Protein AF-A0A1L5KYV9-F1 (afdb_monomer)

Secondary structure (DSSP, 8-state):
---------------SHHHHHHHHHHHHHHHHHHHHHHHHHH-HHHHHHTT-----SHHHHHHHHS---TT---TT--SGGG-TTT--SSSSSS-HHHHHHHHH-EEEEESSTT---EEEEEEEETTTTEEEEEETTPPPPSSS--SSS---S---S---TT----PPPP---S----

Nearest PDB structures (foldseek):
  6rfq-assembly1_G  TM=1.432E-01  e=7.032E+00  Yarrowia lipolytica

Sequence (178 aa):
MARRNAHFRRRFNASGPLERVLILIVLAVAIGVTIGLLLPQVSSDAAKITGGYTATGSAADTLNALAVDDNQSSSGYDRDSFGFRTTDVDGNGCDVRDDVLARDLTDITYKYAGSCVVESGTLADPYTAQTIHFVRGGPRSRNGSRRWWVASRRRKPNPSPDWPGRRRPAGCRGHCRI

Radius of gyration: 28.23 Å; Cα contacts (8 Å, |Δi|>4): 112; chains: 1; bounding box: 74×63×76 Å

Mean predicted aligned error: 17.53 Å

Structure (mmCIF, N/CA/C/O backbone):
data_AF-A0A1L5KYV9-F1
#
_entry.id   AF-A0A1L5KYV9-F1
#
loop_
_atom_site.group_PDB
_atom_site.id
_atom_site.type_symbol
_atom_site.label_atom_id
_atom_site.label_alt_id
_atom_site.label_comp_id
_atom_site.label_asym_id
_atom_site.label_entity_id
_atom_site.label_seq_id
_atom_site.pdbx_PDB_ins_code
_atom_site.Cartn_x
_atom_site.Cartn_y
_atom_site.Cartn_z
_atom_site.occupancy
_atom_site.B_iso_or_equiv
_atom_site.auth_seq_id
_atom_site.auth_comp_id
_atom_site.auth_asym_id
_atom_site.auth_atom_id
_atom_site.pdbx_PDB_model_num
ATOM 1 N N . MET A 1 1 ? -55.029 -14.367 55.499 1.00 43.72 1 MET A N 1
ATOM 2 C CA . MET A 1 1 ? -54.526 -14.479 54.108 1.00 43.72 1 MET A CA 1
ATOM 3 C C . MET A 1 1 ? -53.024 -14.206 54.097 1.00 43.72 1 MET A C 1
ATOM 5 O O . MET A 1 1 ? -52.630 -13.051 54.098 1.00 43.72 1 MET A O 1
ATOM 9 N N . ALA A 1 2 ? -52.181 -15.242 54.167 1.00 44.81 2 ALA A N 1
ATOM 10 C CA . ALA A 1 2 ? -50.722 -15.088 54.181 1.00 44.81 2 ALA A CA 1
ATOM 11 C C . ALA A 1 2 ? -50.133 -15.529 52.830 1.00 44.81 2 ALA A C 1
ATOM 13 O O . ALA A 1 2 ? -50.281 -16.685 52.429 1.00 44.81 2 ALA A O 1
ATOM 14 N N . ARG A 1 3 ? -49.505 -14.584 52.118 1.00 52.66 3 ARG A N 1
ATOM 15 C CA . ARG A 1 3 ? -48.813 -14.793 50.837 1.00 52.66 3 ARG A CA 1
ATOM 16 C C . ARG A 1 3 ? -47.642 -15.761 51.031 1.00 52.66 3 ARG A C 1
ATOM 18 O O . ARG A 1 3 ? -46.703 -15.457 51.761 1.00 52.66 3 ARG A O 1
ATOM 25 N N . ARG A 1 4 ? -47.678 -16.916 50.360 1.00 50.62 4 ARG A N 1
ATOM 26 C CA . ARG A 1 4 ? -46.527 -17.824 50.264 1.00 50.62 4 ARG A CA 1
ATOM 27 C C . ARG A 1 4 ? -45.585 -17.305 49.178 1.00 50.62 4 ARG A C 1
ATOM 29 O O . ARG A 1 4 ? -45.830 -17.514 47.996 1.00 50.62 4 ARG A O 1
ATOM 36 N N . ASN A 1 5 ? -44.510 -16.633 49.585 1.00 56.81 5 ASN A N 1
ATOM 37 C CA . ASN A 1 5 ? -43.381 -16.344 48.705 1.00 56.81 5 ASN A CA 1
ATOM 38 C C . ASN A 1 5 ? -42.619 -17.650 48.449 1.00 56.81 5 ASN A C 1
ATOM 40 O O . ASN A 1 5 ? -41.863 -18.124 49.298 1.00 56.81 5 ASN A O 1
ATOM 44 N N . ALA A 1 6 ? -42.840 -18.253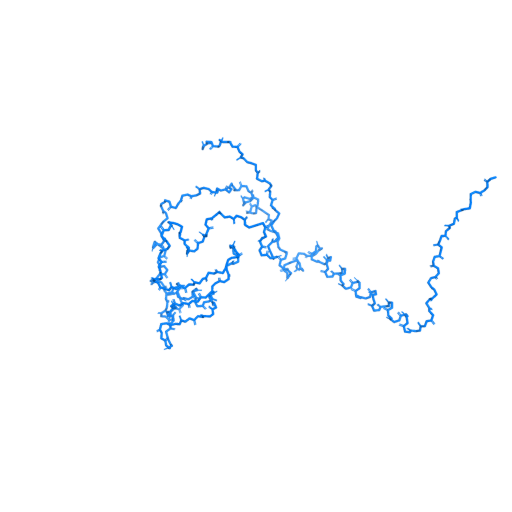 47.282 1.00 54.41 6 ALA A N 1
ATOM 45 C CA . ALA A 1 6 ? -42.057 -19.384 46.811 1.00 54.41 6 ALA A CA 1
ATOM 46 C C . ALA A 1 6 ? -40.679 -18.883 46.355 1.00 54.41 6 ALA A C 1
ATOM 48 O O . ALA A 1 6 ? -40.457 -18.576 45.186 1.00 54.41 6 ALA A O 1
ATOM 49 N N . HIS A 1 7 ? -39.738 -18.781 47.294 1.00 50.47 7 HIS A N 1
ATOM 50 C CA . HIS A 1 7 ? -38.326 -18.667 46.950 1.00 50.47 7 HIS A CA 1
ATOM 51 C C . HIS A 1 7 ? -37.891 -19.986 46.312 1.00 50.47 7 HIS A C 1
ATOM 53 O O . HIS A 1 7 ? -37.646 -20.978 46.999 1.00 50.47 7 HIS A O 1
ATOM 59 N N . PHE A 1 8 ? -37.818 -19.993 44.984 1.00 50.31 8 PHE A N 1
ATOM 60 C CA . PHE A 1 8 ? -37.290 -21.087 44.183 1.00 50.31 8 PHE A CA 1
ATOM 61 C C . PHE A 1 8 ? -35.781 -21.226 44.445 1.00 50.31 8 PHE A C 1
ATOM 63 O O . PHE A 1 8 ? -34.937 -20.735 43.700 1.00 50.31 8 PHE A O 1
ATOM 70 N N . ARG A 1 9 ? -35.424 -21.858 45.567 1.00 55.16 9 ARG A N 1
ATOM 71 C CA . ARG A 1 9 ? -34.050 -22.256 45.875 1.00 55.16 9 ARG A CA 1
ATOM 72 C C . ARG A 1 9 ? -33.718 -23.479 45.023 1.00 55.16 9 ARG A C 1
ATOM 74 O O . ARG A 1 9 ? -33.947 -24.608 45.451 1.00 55.16 9 ARG A O 1
ATOM 81 N N . ARG A 1 10 ? -33.164 -23.269 43.823 1.00 55.16 10 ARG A N 1
ATOM 82 C CA . ARG A 1 10 ? -32.447 -24.335 43.105 1.00 55.16 10 ARG A CA 1
ATOM 83 C C . ARG A 1 10 ? -31.220 -24.717 43.933 1.00 55.16 10 ARG A C 1
ATOM 85 O O . ARG A 1 10 ? -30.180 -24.072 43.861 1.00 55.16 10 ARG A O 1
ATOM 92 N N . ARG A 1 11 ? -31.370 -25.748 44.767 1.00 52.66 11 ARG A N 1
ATOM 93 C CA . ARG A 1 11 ? -30.252 -26.482 45.362 1.00 52.66 11 ARG A CA 1
ATOM 94 C C . ARG A 1 11 ? -29.566 -27.241 44.228 1.00 52.66 11 ARG A C 1
ATOM 96 O O . ARG A 1 11 ? -30.057 -28.279 43.801 1.00 52.66 11 ARG A O 1
ATOM 103 N N . PHE A 1 12 ? -28.467 -26.700 43.718 1.00 52.69 12 PHE A N 1
ATOM 104 C CA . PHE A 1 12 ? -27.534 -27.475 42.909 1.00 52.69 12 PHE A CA 1
ATOM 105 C C . PHE A 1 12 ? -26.845 -28.473 43.849 1.00 52.69 12 PHE A C 1
ATOM 107 O O . PHE A 1 12 ? -25.954 -28.104 44.612 1.00 52.69 12 PHE A O 1
ATOM 114 N N . ASN A 1 13 ? -27.318 -29.721 43.866 1.00 61.50 13 ASN A N 1
ATOM 115 C CA . ASN A 1 13 ? -26.620 -30.826 44.520 1.00 61.50 13 ASN A CA 1
ATOM 116 C C . ASN A 1 13 ? -25.379 -31.164 43.679 1.00 61.50 13 ASN A C 1
ATOM 118 O O . ASN A 1 13 ? -25.449 -32.014 42.798 1.00 61.50 13 ASN A O 1
ATOM 122 N N . ALA A 1 14 ? -24.258 -30.482 43.928 1.00 57.19 14 ALA A N 1
ATOM 123 C CA . ALA A 1 14 ? -22.967 -30.840 43.341 1.00 57.19 14 ALA A CA 1
ATOM 124 C C . ALA A 1 14 ? -22.470 -32.138 43.998 1.00 57.19 14 ALA A C 1
ATOM 126 O O . ALA A 1 14 ? -22.045 -32.131 45.159 1.00 57.19 14 ALA A O 1
ATOM 127 N N . SER A 1 15 ? -22.576 -33.254 43.279 1.00 68.56 15 SER A N 1
ATOM 128 C CA . SER A 1 15 ? -22.563 -34.607 43.854 1.00 68.56 15 SER A CA 1
ATOM 129 C C . SER A 1 15 ? -21.224 -35.343 43.699 1.00 68.56 15 SER A C 1
ATOM 131 O O . SER A 1 15 ? -21.093 -36.458 44.194 1.00 68.56 15 SER A O 1
ATOM 133 N N . GLY A 1 16 ? -20.197 -34.747 43.075 1.00 78.31 16 GLY A N 1
ATOM 134 C CA . GLY A 1 16 ? -18.891 -35.405 42.924 1.00 78.31 16 GLY A CA 1
ATOM 135 C C . GLY A 1 16 ? -17.682 -34.467 42.782 1.00 78.31 16 GLY A C 1
ATOM 136 O O . GLY A 1 16 ? -17.836 -33.302 42.409 1.00 78.31 16 GLY A O 1
ATOM 137 N N . PRO A 1 17 ? -16.455 -34.960 43.055 1.00 78.81 17 PRO A N 1
ATOM 138 C CA . PRO A 1 17 ? -15.220 -34.181 42.915 1.00 78.81 17 PRO A CA 1
ATOM 139 C C . PRO A 1 17 ? -14.966 -33.739 41.464 1.00 78.81 17 PRO A C 1
ATOM 141 O O . PRO A 1 17 ? -14.522 -32.618 41.243 1.00 78.81 17 PRO A O 1
ATOM 144 N N . LEU A 1 18 ? -15.333 -34.565 40.477 1.00 77.81 18 LEU A N 1
ATOM 145 C CA . LEU A 1 18 ? -15.224 -34.235 39.049 1.00 77.81 18 LEU A CA 1
ATOM 146 C C . LEU A 1 18 ? -16.159 -33.092 38.628 1.00 77.81 18 LEU A C 1
ATOM 148 O O . LEU A 1 18 ? -15.765 -32.228 37.853 1.00 77.81 18 LEU A O 1
ATOM 152 N N . GLU A 1 19 ? -17.373 -33.039 39.178 1.00 80.19 19 GLU A N 1
ATOM 153 C CA . GLU A 1 19 ? -18.336 -31.970 38.890 1.00 80.19 19 GLU A CA 1
ATOM 154 C C . GLU A 1 19 ? -17.841 -30.620 39.430 1.00 80.19 19 GLU A C 1
ATOM 156 O O . GLU A 1 19 ? -17.930 -29.602 38.749 1.00 80.19 19 GLU A O 1
ATOM 161 N N . ARG A 1 20 ? -17.220 -30.616 40.617 1.00 84.50 20 ARG A N 1
ATOM 162 C CA . ARG A 1 20 ? -16.579 -29.416 41.179 1.00 84.50 20 ARG A CA 1
ATOM 163 C C . ARG A 1 20 ? -15.407 -28.941 40.324 1.00 84.50 20 ARG A C 1
ATOM 165 O O . ARG A 1 20 ? -15.286 -27.743 40.093 1.00 84.50 20 ARG A O 1
ATOM 172 N N . VAL A 1 21 ? -14.578 -29.860 39.826 1.00 88.75 21 VAL A N 1
ATOM 173 C CA . VAL A 1 21 ? -13.467 -29.528 38.919 1.00 88.75 21 VAL A CA 1
ATOM 174 C C . VAL A 1 21 ? -13.989 -28.940 37.606 1.00 88.75 21 VAL A C 1
ATOM 176 O O . VAL A 1 21 ? -13.486 -27.911 37.166 1.00 88.75 21 VAL A O 1
ATOM 179 N N . LEU A 1 22 ? -15.044 -29.515 37.021 1.00 89.00 22 LEU A N 1
ATOM 180 C CA . LEU A 1 22 ? -15.671 -28.977 35.809 1.00 89.00 22 LEU A CA 1
ATOM 181 C C . LEU A 1 22 ? -16.263 -27.581 36.033 1.00 89.00 22 LEU A C 1
ATOM 183 O O . LEU A 1 22 ? -16.063 -26.697 35.203 1.00 89.00 22 LEU A O 1
ATOM 187 N N . ILE A 1 23 ? -16.928 -27.347 37.167 1.00 89.81 23 ILE A N 1
ATOM 188 C CA . ILE A 1 23 ? -17.450 -26.020 37.526 1.00 89.81 23 ILE A CA 1
ATOM 189 C C . ILE A 1 23 ? -16.310 -25.001 37.655 1.00 89.81 23 ILE A C 1
ATOM 191 O O . ILE A 1 23 ? -16.428 -23.891 37.139 1.00 89.81 23 ILE A O 1
ATOM 195 N N . LEU A 1 24 ? -15.194 -25.366 38.294 1.00 91.88 24 LEU A N 1
ATOM 196 C CA . LEU A 1 24 ? -14.031 -24.482 38.423 1.00 91.88 24 LEU A CA 1
ATOM 197 C C . LEU A 1 24 ? -13.389 -24.165 37.068 1.00 91.88 24 LEU A C 1
ATOM 199 O O . LEU A 1 24 ? -13.041 -23.011 36.826 1.00 91.88 24 LEU A O 1
ATOM 203 N N . ILE A 1 25 ? -13.283 -25.147 36.169 1.00 93.62 25 ILE A N 1
ATOM 204 C CA . ILE A 1 25 ? -12.774 -24.932 34.806 1.00 93.62 25 ILE A CA 1
ATOM 205 C C . ILE A 1 25 ? -13.693 -23.977 34.039 1.00 93.62 25 ILE A C 1
ATOM 207 O O . ILE A 1 25 ? -13.213 -23.013 33.447 1.00 93.62 25 ILE A O 1
ATOM 211 N N . VAL A 1 26 ? -15.010 -24.192 34.084 1.00 94.50 26 VAL A N 1
ATOM 212 C CA . VAL A 1 26 ? -15.982 -23.316 33.410 1.00 94.50 26 VAL A CA 1
ATOM 213 C C . VAL A 1 26 ? -15.919 -21.893 33.967 1.00 94.50 26 VAL A C 1
ATOM 215 O O . VAL A 1 26 ? -15.928 -20.941 33.190 1.00 94.50 26 VAL A O 1
ATOM 218 N N . LEU A 1 27 ? -15.799 -21.729 35.288 1.00 95.19 27 LEU A N 1
ATOM 219 C CA . LEU A 1 27 ? -15.624 -20.414 35.907 1.00 95.19 27 LEU A CA 1
ATOM 220 C C . LEU A 1 27 ? -14.312 -19.752 35.479 1.00 95.19 27 LEU A C 1
ATOM 222 O O . LEU A 1 27 ? -14.330 -18.580 35.120 1.00 95.19 27 LEU A O 1
ATOM 226 N N . ALA A 1 28 ? -13.195 -20.479 35.462 1.00 94.75 28 ALA A N 1
ATOM 227 C CA . ALA A 1 28 ? -11.905 -19.941 35.033 1.00 94.75 28 ALA A CA 1
ATOM 228 C C . ALA A 1 28 ? -11.926 -19.496 33.561 1.00 94.75 28 ALA A C 1
ATOM 230 O O . ALA A 1 28 ? -11.437 -18.413 33.243 1.00 94.75 28 ALA A O 1
ATOM 231 N N . VAL A 1 29 ? -12.547 -20.282 32.675 1.00 95.00 29 VAL A N 1
ATOM 232 C CA . VAL A 1 29 ? -12.734 -19.919 31.260 1.00 95.00 29 VAL A CA 1
ATOM 233 C C . VAL A 1 29 ? -13.643 -18.699 31.129 1.00 95.00 29 VAL A C 1
ATOM 235 O O . VAL A 1 29 ? -13.297 -17.764 30.412 1.00 95.00 29 VAL A O 1
ATOM 238 N N . ALA A 1 30 ? -14.770 -18.661 31.844 1.00 94.69 30 ALA A N 1
ATOM 239 C CA . ALA A 1 30 ? -15.674 -17.513 31.825 1.00 94.69 30 ALA A CA 1
ATOM 240 C C . ALA A 1 30 ? -14.966 -16.238 32.305 1.00 94.69 30 ALA A C 1
ATOM 242 O O . ALA A 1 30 ? -15.052 -15.202 31.649 1.00 94.69 30 ALA A O 1
ATOM 243 N N . ILE A 1 31 ? -14.199 -16.327 33.393 1.00 94.94 31 ILE A N 1
ATOM 244 C CA . ILE A 1 31 ? -13.387 -15.222 33.907 1.00 94.94 31 ILE A CA 1
ATOM 245 C C . ILE A 1 31 ? -12.354 -14.796 32.855 1.00 94.94 31 ILE A C 1
ATOM 247 O O . ILE A 1 31 ? -12.306 -13.619 32.514 1.00 94.94 31 ILE A O 1
ATOM 251 N N . GLY A 1 32 ? -11.603 -15.724 32.258 1.00 91.44 32 GLY A N 1
ATOM 252 C CA . GLY A 1 32 ? -10.625 -15.419 31.207 1.00 91.44 32 GLY A CA 1
ATOM 253 C C . GLY A 1 32 ? -11.233 -14.721 29.984 1.00 91.44 32 GLY A C 1
ATOM 254 O O . GLY A 1 32 ? -10.689 -13.725 29.514 1.00 91.44 32 GLY A O 1
ATOM 255 N N . VAL A 1 33 ? -12.397 -15.178 29.511 1.00 92.25 33 VAL A N 1
ATOM 256 C CA . VAL A 1 33 ? -13.127 -14.552 28.395 1.00 92.25 33 VAL A CA 1
ATOM 257 C C . VAL A 1 33 ? -13.628 -13.158 28.778 1.00 92.25 33 VAL A C 1
ATOM 259 O O . VAL A 1 33 ? -13.451 -12.215 28.010 1.00 92.25 33 VAL A O 1
ATOM 262 N N . THR A 1 34 ? -14.212 -12.993 29.971 1.00 89.44 34 THR A N 1
ATOM 263 C CA . THR A 1 34 ? -14.665 -11.669 30.438 1.00 89.44 34 THR A CA 1
ATOM 264 C C . THR A 1 34 ? -13.505 -10.689 30.578 1.00 89.44 34 THR A C 1
ATOM 266 O O . THR A 1 34 ? -13.620 -9.549 30.142 1.00 89.44 34 THR A O 1
ATOM 269 N N . ILE A 1 35 ? -12.367 -11.140 31.107 1.00 87.19 35 ILE A N 1
ATOM 270 C CA . ILE A 1 35 ? -11.141 -10.353 31.236 1.00 87.19 35 ILE A CA 1
ATOM 271 C C . ILE A 1 35 ? -10.599 -9.979 29.851 1.00 87.19 35 ILE A C 1
ATOM 273 O O . ILE A 1 35 ? -10.328 -8.807 29.616 1.00 87.19 35 ILE A O 1
ATOM 277 N N . GLY A 1 36 ? -10.514 -10.918 28.904 1.00 81.88 36 GLY A N 1
ATOM 278 C CA . GLY A 1 36 ? -10.055 -10.641 27.537 1.00 81.88 36 GLY A CA 1
ATOM 279 C C . GLY A 1 36 ? -10.933 -9.638 26.778 1.00 81.88 36 GLY A C 1
ATOM 280 O O . GLY A 1 36 ? -10.421 -8.856 25.982 1.00 81.88 36 GLY A O 1
ATOM 281 N N . LEU A 1 37 ? -12.238 -9.611 27.061 1.00 83.31 37 LEU A N 1
ATOM 282 C CA . LEU A 1 37 ? -13.176 -8.647 26.475 1.00 83.31 37 LEU A CA 1
ATOM 283 C C . LEU A 1 37 ? -13.176 -7.286 27.193 1.00 83.31 37 LEU A C 1
ATOM 285 O O . LEU A 1 37 ? -13.406 -6.262 26.551 1.00 83.31 37 LEU A O 1
ATOM 289 N N . LEU A 1 38 ? -12.939 -7.257 28.510 1.00 82.31 38 LEU A N 1
ATOM 290 C CA . LEU A 1 38 ? -13.034 -6.041 29.326 1.00 82.31 38 LEU A CA 1
ATOM 291 C C . LEU A 1 38 ? -11.706 -5.278 29.434 1.00 82.31 38 LEU A C 1
ATOM 293 O O . LEU A 1 38 ? -11.715 -4.048 29.454 1.00 82.31 38 LEU A O 1
ATOM 297 N N . LEU A 1 39 ? -10.566 -5.978 29.469 1.00 78.06 39 LEU A N 1
ATOM 298 C CA . LEU A 1 39 ? -9.229 -5.377 29.583 1.00 78.06 39 LEU A CA 1
ATOM 299 C C . LEU A 1 39 ? -8.943 -4.279 28.539 1.00 78.06 39 LEU A C 1
ATOM 301 O O . LEU A 1 39 ? -8.444 -3.228 28.941 1.00 78.06 39 LEU A O 1
ATOM 305 N N . PRO A 1 40 ? -9.285 -4.439 27.241 1.00 71.50 40 PRO A N 1
ATOM 306 C CA . PRO A 1 40 ? -9.025 -3.408 26.232 1.00 71.50 40 PRO A CA 1
ATOM 307 C C . PRO A 1 40 ? -9.797 -2.102 26.466 1.00 71.50 40 PRO A C 1
ATOM 309 O O . PRO A 1 40 ? -9.431 -1.070 25.921 1.00 71.50 40 PRO A O 1
ATOM 312 N N . GLN A 1 41 ? -10.880 -2.127 27.248 1.00 70.06 41 GLN A N 1
ATOM 313 C CA . GLN A 1 41 ? -11.695 -0.939 27.530 1.00 70.06 41 GLN A CA 1
ATOM 314 C C . GLN A 1 41 ? -11.159 -0.128 28.715 1.00 70.06 41 GLN A C 1
ATOM 316 O O . GLN A 1 41 ? -11.435 1.065 28.816 1.00 70.06 41 GLN A O 1
ATOM 321 N N . VAL A 1 42 ? -10.417 -0.769 29.623 1.00 76.62 42 VAL A N 1
ATOM 322 C CA . VAL A 1 42 ? -9.921 -0.142 30.858 1.00 76.62 42 VAL A CA 1
ATOM 323 C C . VAL A 1 42 ? -8.471 0.314 30.754 1.00 76.62 42 VAL A C 1
ATOM 325 O O . VAL A 1 42 ? -8.080 1.224 31.483 1.00 76.62 42 VAL A O 1
ATOM 328 N N . SER A 1 43 ? -7.673 -0.279 29.859 1.00 75.81 43 SER A N 1
ATOM 329 C CA . SER A 1 43 ? -6.296 0.150 29.625 1.00 75.81 43 SER A CA 1
ATOM 330 C C . SER A 1 43 ? -6.027 0.459 28.156 1.00 75.81 43 SER A C 1
ATOM 332 O O . SER A 1 43 ? -6.212 -0.358 27.252 1.00 75.81 43 SER A O 1
ATOM 334 N N . SER A 1 44 ? -5.523 1.667 27.927 1.00 69.12 44 SER A N 1
ATOM 335 C CA . SER A 1 44 ? -5.117 2.163 26.612 1.00 69.12 44 SER A CA 1
ATOM 336 C C . SER A 1 44 ? -3.988 1.323 26.009 1.00 69.12 44 SER A C 1
ATOM 338 O O . SER A 1 44 ? -3.890 1.212 24.791 1.00 69.12 44 SER A O 1
ATOM 340 N N . ASP A 1 45 ? -3.143 0.720 26.846 1.00 74.00 45 ASP A N 1
ATOM 341 C CA . ASP A 1 45 ? -2.030 -0.118 26.397 1.00 74.00 45 ASP A CA 1
ATOM 342 C C . ASP A 1 45 ? -2.504 -1.494 25.913 1.00 74.00 45 ASP A C 1
ATOM 344 O O . ASP A 1 45 ? -2.059 -1.949 24.859 1.00 74.00 45 ASP A O 1
ATOM 348 N N . ALA A 1 46 ? -3.478 -2.122 26.587 1.00 66.06 46 ALA A N 1
ATOM 349 C CA . ALA A 1 46 ? -4.096 -3.347 26.072 1.00 66.06 46 ALA A CA 1
ATOM 350 C C . ALA A 1 46 ? -4.935 -3.072 24.814 1.00 66.06 46 ALA A C 1
ATOM 352 O O . ALA A 1 46 ? -4.957 -3.893 23.894 1.00 66.06 46 ALA A O 1
ATOM 353 N N . ALA A 1 47 ? -5.580 -1.904 24.731 1.00 65.12 47 ALA A N 1
ATOM 354 C CA . ALA A 1 47 ? -6.293 -1.461 23.536 1.00 65.12 47 ALA A CA 1
ATOM 355 C C . ALA A 1 47 ? -5.344 -1.321 22.331 1.00 65.12 47 ALA A C 1
ATOM 357 O O . ALA A 1 47 ? -5.606 -1.881 21.270 1.00 65.12 47 ALA A O 1
ATOM 358 N N . LYS A 1 48 ? -4.184 -0.672 22.508 1.00 71.31 48 LYS A N 1
ATOM 359 C CA . LYS A 1 48 ? -3.158 -0.544 21.456 1.00 71.31 48 LYS A CA 1
ATOM 360 C C . LYS A 1 48 ? -2.659 -1.899 20.956 1.00 71.31 48 LYS A C 1
ATOM 362 O O . LYS A 1 48 ? -2.566 -2.091 19.749 1.00 71.31 48 LYS A O 1
ATOM 367 N N . ILE A 1 49 ? -2.379 -2.840 21.862 1.00 71.19 49 ILE A N 1
ATOM 368 C CA . ILE A 1 49 ? -1.918 -4.194 21.501 1.00 71.19 49 ILE A CA 1
ATOM 369 C C . ILE A 1 49 ? -2.989 -4.955 20.702 1.00 71.19 49 ILE A C 1
ATOM 371 O O . ILE A 1 49 ? -2.663 -5.736 19.815 1.00 71.19 49 ILE A O 1
ATOM 375 N N . THR A 1 50 ? -4.269 -4.704 20.981 1.00 66.56 50 THR A N 1
ATOM 376 C CA . THR A 1 50 ? -5.409 -5.356 20.315 1.00 66.56 50 THR A CA 1
ATOM 377 C C . THR A 1 50 ? -5.941 -4.586 19.098 1.00 66.56 50 THR A C 1
ATOM 379 O O . THR A 1 50 ? -6.975 -4.955 18.546 1.00 66.56 50 THR A O 1
ATOM 382 N N . GLY A 1 51 ? -5.253 -3.524 18.656 1.00 63.34 51 GLY A N 1
ATOM 383 C CA . GLY A 1 51 ? -5.656 -2.698 17.509 1.00 63.34 51 GLY A CA 1
ATOM 384 C C . GLY A 1 51 ? -6.785 -1.699 17.800 1.00 63.34 51 GLY A C 1
ATOM 385 O O . GLY A 1 51 ? -7.210 -0.961 16.914 1.00 63.34 51 GLY A O 1
ATOM 386 N N . GLY A 1 52 ? -7.259 -1.624 19.044 1.00 66.44 52 GLY A N 1
ATOM 387 C CA . GLY A 1 52 ? -8.199 -0.615 19.514 1.00 66.44 52 GLY A CA 1
ATOM 388 C C . GLY A 1 52 ? -7.488 0.698 19.824 1.00 66.44 52 GLY A C 1
ATOM 389 O O . GLY A 1 52 ? -7.116 0.956 20.964 1.00 66.44 52 GLY A O 1
ATOM 390 N N . TYR A 1 53 ? -7.317 1.564 18.829 1.00 67.00 53 TYR A N 1
ATOM 391 C CA . TYR A 1 53 ? -6.846 2.931 19.046 1.00 67.00 53 TYR A CA 1
ATOM 392 C C . TYR A 1 53 ? -7.930 3.930 18.637 1.00 67.00 53 TYR A C 1
ATOM 394 O O . TYR A 1 53 ? -8.497 3.860 17.551 1.00 67.00 53 TYR A O 1
ATOM 402 N N . THR A 1 54 ? -8.236 4.880 19.523 1.00 71.06 54 THR A N 1
ATOM 403 C CA . THR A 1 54 ? -9.051 6.052 19.179 1.00 71.06 54 THR A CA 1
ATOM 404 C C . THR A 1 54 ? -8.130 7.258 19.176 1.00 71.06 54 THR A C 1
ATOM 406 O O . THR A 1 54 ? -7.534 7.576 20.202 1.00 71.06 54 THR A O 1
ATOM 409 N N . ALA A 1 55 ? -7.979 7.908 18.022 1.00 77.12 55 ALA A N 1
ATOM 410 C CA . ALA A 1 55 ? -7.229 9.154 17.935 1.00 77.12 55 ALA A CA 1
ATOM 411 C C . ALA A 1 55 ? -7.950 10.244 18.748 1.00 77.12 55 ALA A C 1
ATOM 413 O O . ALA A 1 55 ? -9.159 10.428 18.605 1.00 77.12 55 ALA A O 1
ATOM 414 N N . THR A 1 56 ? -7.213 10.956 19.598 1.00 82.12 56 THR A N 1
ATOM 415 C CA . THR A 1 56 ? -7.730 12.034 20.456 1.00 82.12 56 THR A CA 1
ATOM 416 C C . THR A 1 56 ? -6.884 13.296 20.311 1.00 82.12 56 THR A C 1
ATOM 418 O O . THR A 1 56 ? -5.726 13.224 19.902 1.00 82.12 56 THR A O 1
ATOM 421 N N . GLY A 1 57 ? -7.437 14.443 20.707 1.00 88.56 57 GLY A N 1
ATOM 422 C CA . GLY A 1 57 ? -6.752 15.736 20.689 1.00 88.56 57 GLY A CA 1
ATOM 423 C C . GLY A 1 57 ? -7.056 16.562 19.440 1.00 88.56 57 GLY A C 1
ATOM 424 O O . GLY A 1 57 ? -7.809 16.142 18.563 1.00 88.56 57 GLY A O 1
ATOM 425 N N . SER A 1 58 ? -6.429 17.736 19.347 1.00 88.69 58 SER A N 1
ATOM 426 C CA . SER A 1 58 ? -6.749 18.754 18.335 1.00 88.69 58 SER A CA 1
ATOM 427 C C . SER A 1 58 ? -6.663 18.248 16.892 1.00 88.69 58 SER A C 1
ATOM 429 O O . SER A 1 58 ? -7.500 18.603 16.064 1.00 88.69 58 SER A O 1
ATOM 431 N N . ALA A 1 59 ? -5.693 17.383 16.582 1.00 86.81 59 ALA A N 1
ATOM 432 C CA . ALA A 1 59 ? -5.564 16.775 15.259 1.00 86.81 59 ALA A CA 1
ATOM 433 C C . ALA A 1 59 ? -6.750 15.851 14.923 1.00 86.81 59 ALA A C 1
ATOM 435 O O . ALA A 1 59 ? -7.264 15.892 13.806 1.00 86.81 59 ALA A O 1
ATOM 436 N N . ALA A 1 60 ? -7.218 15.056 15.890 1.00 87.62 60 ALA A N 1
ATOM 437 C CA . ALA A 1 60 ? -8.370 14.174 15.712 1.00 87.62 60 ALA A CA 1
ATOM 438 C C . ALA A 1 60 ? -9.679 14.969 15.586 1.00 87.62 60 ALA A C 1
ATOM 440 O O . ALA A 1 60 ? -10.519 14.649 14.745 1.00 87.62 60 ALA A O 1
ATOM 441 N N . ASP A 1 61 ? -9.831 16.039 16.367 1.00 89.38 61 ASP A N 1
ATOM 442 C CA . ASP A 1 61 ? -10.994 16.929 16.289 1.00 89.38 61 ASP A CA 1
ATOM 443 C C . ASP A 1 61 ? -11.053 17.663 14.945 1.00 89.38 61 ASP A C 1
ATOM 445 O O . ASP A 1 61 ? -12.109 17.728 14.315 1.00 89.38 61 ASP A O 1
ATOM 449 N N . THR A 1 62 ? -9.902 18.136 14.456 1.00 91.62 62 THR A N 1
ATOM 450 C CA . THR A 1 62 ? -9.783 18.764 13.132 1.00 91.62 62 THR A CA 1
ATOM 451 C C . THR A 1 62 ? -10.128 17.774 12.022 1.00 91.62 62 THR A C 1
ATOM 453 O O . THR A 1 62 ? -10.896 18.106 11.120 1.00 91.62 62 THR A O 1
ATOM 456 N N . LEU A 1 63 ? -9.629 16.534 12.104 1.00 88.31 63 LEU A N 1
ATOM 45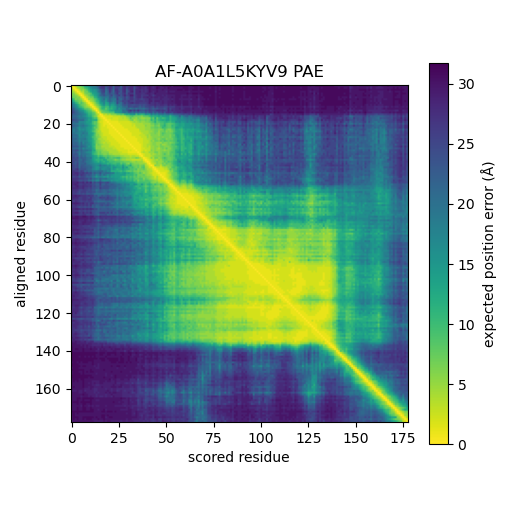7 C CA . LEU A 1 63 ? -9.962 15.481 11.143 1.00 88.31 63 LEU A CA 1
ATOM 458 C C . LEU A 1 63 ? -11.470 15.187 11.122 1.00 88.31 63 LEU A C 1
ATOM 460 O O . LEU A 1 63 ? -12.053 15.033 10.053 1.00 88.31 63 LEU A O 1
ATOM 464 N N . ASN A 1 64 ? -12.114 15.161 12.291 1.00 87.88 64 ASN A N 1
ATOM 465 C CA . ASN A 1 64 ? -13.558 14.946 12.422 1.00 87.88 64 ASN A CA 1
ATOM 466 C C . ASN A 1 64 ? -14.412 16.107 11.886 1.00 87.88 64 ASN A C 1
ATOM 468 O O . ASN A 1 64 ? -15.605 15.911 11.632 1.00 87.88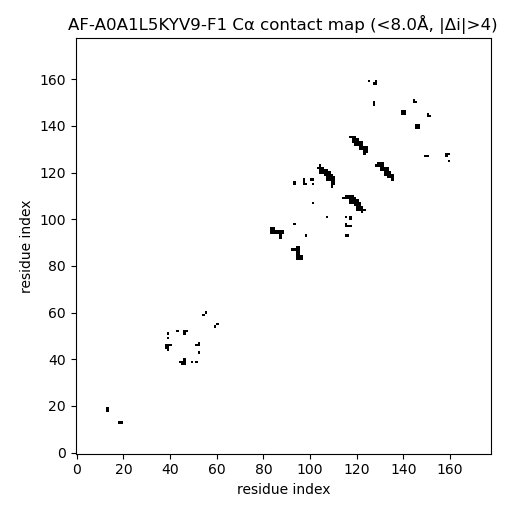 64 ASN A O 1
ATOM 472 N N . ALA A 1 65 ? -13.834 17.302 11.752 1.00 90.44 65 ALA A N 1
ATOM 473 C CA . ALA A 1 65 ? -14.503 18.487 11.225 1.00 90.44 65 ALA A CA 1
ATOM 474 C C . ALA A 1 65 ? -14.403 18.611 9.694 1.00 90.44 65 ALA A C 1
ATOM 476 O O . ALA A 1 65 ? -15.176 19.360 9.097 1.00 90.44 65 ALA A O 1
ATOM 477 N N . LEU A 1 66 ? -13.484 17.883 9.048 1.00 90.06 66 LEU A N 1
ATOM 478 C CA . LEU A 1 66 ? -13.339 17.902 7.593 1.00 90.06 66 LEU A CA 1
ATOM 479 C C . LEU A 1 66 ? -14.585 17.319 6.912 1.00 90.06 66 LEU A C 1
ATOM 481 O O . LEU A 1 66 ? -15.019 16.201 7.199 1.00 90.06 66 LEU A O 1
ATOM 485 N N . ALA A 1 67 ? -15.148 18.080 5.972 1.00 86.88 67 ALA A N 1
ATOM 486 C CA . ALA A 1 67 ? -16.225 17.599 5.122 1.00 86.88 67 ALA A CA 1
ATOM 487 C C . ALA A 1 67 ? -15.688 16.549 4.140 1.00 86.88 67 ALA A C 1
ATOM 489 O O . ALA A 1 67 ? -14.695 16.775 3.447 1.00 86.88 67 ALA A O 1
ATOM 490 N N . VAL A 1 68 ? -16.364 15.402 4.066 1.00 84.56 68 VAL A N 1
ATOM 491 C CA . VAL A 1 68 ? -16.074 14.390 3.048 1.00 84.56 68 VAL A CA 1
ATOM 492 C C . VAL A 1 68 ? -16.734 14.829 1.749 1.00 84.56 68 VAL A C 1
ATOM 494 O O . VAL A 1 68 ? -17.959 14.899 1.666 1.00 84.56 68 VAL A O 1
ATOM 497 N N . ASP A 1 69 ? -15.923 15.114 0.739 1.00 81.19 69 ASP A N 1
ATOM 498 C CA . ASP A 1 69 ? -16.413 15.364 -0.610 1.00 81.19 69 ASP A CA 1
ATOM 499 C C . ASP A 1 69 ? -16.445 14.051 -1.403 1.00 81.19 69 ASP A C 1
ATOM 501 O O . ASP A 1 69 ? -15.415 13.467 -1.744 1.00 81.19 69 ASP A O 1
ATOM 505 N N . ASP A 1 70 ? -17.656 13.582 -1.696 1.00 79.25 70 ASP A N 1
ATOM 506 C CA . ASP A 1 70 ? -17.895 12.383 -2.501 1.00 79.25 70 ASP A CA 1
ATOM 507 C C . ASP A 1 70 ? -17.774 12.645 -4.016 1.00 79.25 70 ASP A C 1
ATOM 509 O O . ASP A 1 70 ? -17.907 11.713 -4.818 1.00 79.25 70 ASP A O 1
ATOM 513 N N . ASN A 1 71 ? -17.580 13.894 -4.447 1.00 78.06 71 ASN A N 1
ATOM 514 C CA . ASN A 1 71 ? -17.545 14.304 -5.848 1.00 78.06 71 ASN A CA 1
ATOM 515 C C . ASN A 1 71 ? -16.248 15.022 -6.242 1.00 78.06 71 ASN A C 1
ATOM 517 O O . ASN A 1 71 ? -16.258 15.978 -7.019 1.00 78.06 71 ASN A O 1
ATOM 521 N N . GLN A 1 72 ? -15.132 14.493 -5.754 1.00 75.12 72 GLN A N 1
ATOM 522 C CA . GLN A 1 72 ? -13.817 15.040 -6.037 1.00 75.12 72 GLN A CA 1
ATOM 523 C C . GLN A 1 72 ? -13.454 14.980 -7.524 1.00 75.12 72 GLN A C 1
ATOM 525 O O . GLN A 1 72 ? -13.614 13.955 -8.197 1.00 75.12 72 GLN A 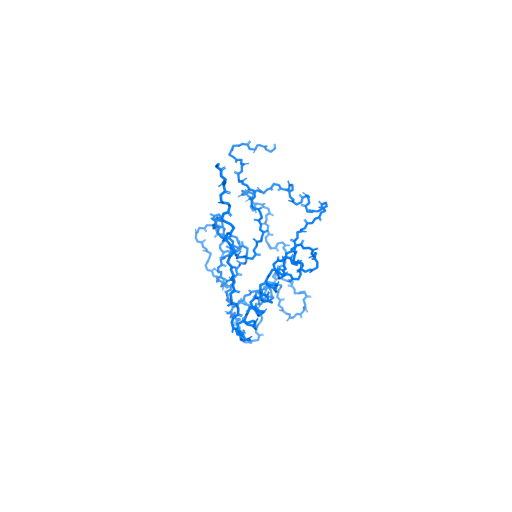O 1
ATOM 530 N N . SER A 1 73 ? -12.912 16.089 -8.022 1.00 81.12 73 SER A N 1
ATOM 531 C CA . SER A 1 73 ? -12.323 16.174 -9.355 1.00 81.12 73 SER A CA 1
ATOM 532 C C . SER A 1 73 ? -10.856 15.766 -9.296 1.00 81.12 73 SER A C 1
ATOM 534 O O . SER A 1 73 ? -10.114 16.227 -8.437 1.00 81.12 73 SER A O 1
ATOM 536 N N . SER A 1 74 ? -10.401 14.953 -10.252 1.00 78.75 74 SER A N 1
ATOM 537 C CA . SER A 1 74 ? -8.963 14.714 -10.430 1.00 78.75 74 SER A CA 1
ATOM 538 C C . SER A 1 74 ? -8.280 15.806 -11.262 1.00 78.75 74 SER A C 1
ATOM 540 O O . SER A 1 74 ? -7.162 15.602 -11.725 1.00 78.75 74 SER A O 1
ATOM 542 N N . SER A 1 75 ? -8.958 16.921 -11.543 1.00 83.81 75 SER A N 1
ATOM 543 C CA . SER A 1 75 ? -8.367 18.045 -12.272 1.00 83.81 75 SER A CA 1
ATOM 544 C C . SER A 1 75 ? -7.187 18.614 -11.488 1.00 83.81 75 SER A C 1
ATOM 546 O O . SER A 1 75 ? -7.313 18.890 -10.300 1.00 83.81 75 SER A O 1
ATOM 548 N N . GLY A 1 76 ? -6.042 18.779 -12.151 1.00 83.69 76 GLY A N 1
ATOM 549 C CA . GLY A 1 76 ? -4.794 19.217 -11.516 1.00 83.69 76 GLY A CA 1
ATOM 550 C C . GLY A 1 76 ? -4.004 18.103 -10.820 1.00 83.69 76 GLY A C 1
ATOM 551 O O . GLY A 1 76 ? -2.873 18.344 -10.412 1.00 83.69 76 GLY A O 1
ATOM 552 N N . TYR A 1 77 ? -4.543 16.880 -10.724 1.00 85.69 77 TYR A N 1
ATOM 553 C CA . TYR A 1 77 ? -3.763 15.725 -10.287 1.00 85.69 77 TYR A CA 1
ATOM 554 C C . TYR A 1 77 ? -2.947 15.174 -11.455 1.00 85.69 77 TYR A C 1
ATOM 556 O O . TYR A 1 77 ? -3.485 14.508 -12.345 1.00 85.69 77 TYR A O 1
ATOM 564 N N . ASP A 1 78 ? -1.642 15.418 -11.415 1.00 84.00 78 ASP A N 1
ATOM 565 C CA . ASP A 1 78 ? -0.669 14.713 -12.234 1.00 84.00 78 ASP A CA 1
ATOM 566 C C . ASP A 1 78 ? 0.106 13.714 -11.371 1.00 84.00 78 ASP A C 1
ATOM 568 O O . ASP A 1 78 ? 0.791 14.067 -10.412 1.00 84.00 78 ASP A O 1
ATOM 572 N N . ARG A 1 79 ? -0.022 12.433 -11.717 1.00 82.25 79 ARG A N 1
ATOM 573 C CA . ARG A 1 79 ? 0.654 11.353 -11.003 1.00 82.25 79 ARG A CA 1
ATOM 574 C C . ARG A 1 79 ? 2.159 11.356 -11.278 1.00 82.25 79 ARG A C 1
ATOM 576 O O . ARG A 1 79 ? 2.924 10.952 -10.407 1.00 82.25 79 ARG A O 1
ATOM 583 N N . ASP A 1 80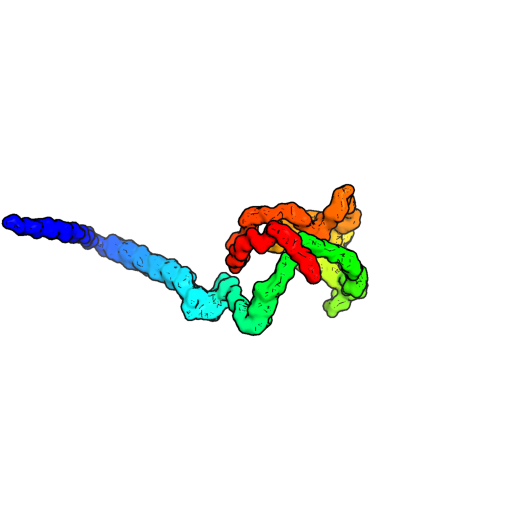 ? 2.585 11.767 -12.467 1.00 84.19 80 ASP A N 1
ATOM 584 C CA . ASP A 1 80 ? 3.987 11.663 -12.875 1.00 84.19 80 ASP A CA 1
ATOM 585 C C . ASP A 1 80 ? 4.867 12.726 -12.186 1.00 84.19 80 ASP A C 1
ATOM 587 O O . ASP A 1 80 ? 6.061 12.502 -11.992 1.00 84.19 80 ASP A O 1
ATOM 591 N N . SER A 1 81 ? 4.256 13.792 -11.655 1.00 88.38 81 SER A N 1
ATOM 592 C CA . SER A 1 81 ? 4.903 14.803 -10.804 1.00 88.38 81 SER A CA 1
ATOM 593 C C . SER A 1 81 ? 5.543 14.249 -9.514 1.00 88.38 81 SER A C 1
ATOM 595 O O . SER A 1 81 ? 6.353 14.932 -8.895 1.00 88.38 81 SER A O 1
ATOM 597 N N . PHE A 1 82 ? 5.220 13.017 -9.099 1.00 85.38 82 PHE A N 1
ATOM 598 C CA . PHE A 1 82 ? 5.767 12.389 -7.885 1.00 85.38 82 PHE A CA 1
ATOM 599 C C . PHE A 1 82 ? 7.022 11.526 -8.123 1.00 85.38 82 PHE A C 1
ATOM 601 O O . PHE A 1 82 ? 7.560 10.974 -7.167 1.00 85.38 82 PHE A O 1
ATOM 608 N N . GLY A 1 83 ? 7.483 11.350 -9.369 1.00 84.75 83 GLY A N 1
ATOM 609 C CA . GLY A 1 83 ? 8.785 10.720 -9.669 1.00 84.75 83 GLY A CA 1
ATOM 610 C C . GLY A 1 83 ? 8.943 9.235 -9.298 1.00 84.75 83 GLY A C 1
ATOM 611 O O . GLY A 1 83 ? 10.030 8.682 -9.406 1.00 84.75 83 GLY A O 1
ATOM 612 N N . PHE A 1 84 ? 7.874 8.541 -8.908 1.00 83.12 84 PHE A N 1
ATOM 613 C CA . PHE A 1 84 ? 7.916 7.159 -8.396 1.00 83.12 84 PHE A CA 1
ATOM 614 C C . PHE A 1 84 ? 8.460 6.092 -9.371 1.00 83.12 84 PHE A C 1
ATOM 616 O O . PHE A 1 84 ? 8.604 4.942 -8.978 1.00 83.12 84 PHE A O 1
ATOM 623 N N . ARG A 1 85 ? 8.702 6.442 -10.642 1.00 83.56 85 ARG A N 1
ATOM 624 C CA . ARG A 1 85 ? 9.297 5.565 -11.673 1.00 83.56 85 ARG A CA 1
ATOM 625 C C . ARG A 1 85 ? 10.785 5.803 -11.918 1.00 83.56 85 ARG A C 1
ATOM 627 O O . ARG A 1 85 ? 11.392 5.137 -12.747 1.00 83.56 85 ARG A O 1
ATOM 634 N N . THR A 1 86 ? 11.332 6.840 -11.303 1.00 84.00 86 THR A N 1
ATOM 635 C CA . THR A 1 86 ? 12.710 7.293 -11.523 1.00 84.00 86 THR A CA 1
ATOM 636 C C . THR A 1 86 ? 13.489 7.388 -10.224 1.00 84.00 86 THR A C 1
ATOM 638 O O . THR A 1 86 ? 14.697 7.586 -10.256 1.00 84.00 86 THR A O 1
ATOM 641 N N . THR A 1 87 ? 12.799 7.281 -9.092 1.00 89.94 87 THR A N 1
ATOM 642 C CA . THR A 1 87 ? 13.405 7.306 -7.770 1.00 89.94 87 THR A CA 1
ATOM 643 C C . THR A 1 87 ? 13.611 5.883 -7.284 1.00 89.94 87 THR A C 1
ATOM 645 O O . THR A 1 87 ? 12.663 5.101 -7.277 1.00 89.94 87 THR A O 1
ATOM 648 N N . ASP A 1 88 ? 14.827 5.613 -6.834 1.00 90.88 88 ASP A N 1
ATOM 649 C CA . ASP A 1 88 ? 15.253 4.432 -6.092 1.00 90.88 88 ASP A CA 1
ATOM 650 C C . ASP A 1 88 ? 15.809 4.957 -4.757 1.00 90.88 88 ASP A C 1
ATOM 652 O O . ASP A 1 88 ? 16.800 5.691 -4.740 1.00 90.88 88 ASP A O 1
ATOM 656 N N . VAL A 1 89 ? 15.090 4.717 -3.658 1.00 89.44 89 VAL A N 1
ATOM 657 C CA . VAL A 1 89 ? 15.418 5.311 -2.346 1.00 89.44 89 VAL A CA 1
ATOM 658 C C . VAL A 1 89 ? 16.406 4.445 -1.568 1.00 89.44 89 VAL A C 1
ATOM 660 O O . VAL A 1 89 ? 17.170 4.979 -0.763 1.00 89.44 89 VAL A O 1
ATOM 663 N N . ASP A 1 90 ? 16.386 3.130 -1.776 1.00 90.19 90 ASP A N 1
ATOM 664 C CA . ASP A 1 90 ? 17.225 2.178 -1.047 1.00 90.19 90 ASP A CA 1
ATOM 665 C C . ASP A 1 90 ? 18.486 1.762 -1.832 1.00 90.19 90 ASP A C 1
ATOM 667 O O . ASP A 1 90 ? 19.391 1.153 -1.259 1.00 90.19 90 ASP A O 1
ATOM 671 N N . GLY A 1 91 ? 18.594 2.167 -3.101 1.00 90.94 91 GLY A N 1
ATOM 672 C CA . GLY A 1 91 ? 19.752 1.956 -3.963 1.00 90.94 91 GLY A CA 1
ATOM 673 C C . GLY A 1 91 ? 19.863 0.527 -4.489 1.00 90.94 91 GLY A C 1
ATOM 674 O O . GLY A 1 91 ? 20.965 0.095 -4.841 1.00 90.94 91 GLY A O 1
ATOM 675 N N . ASN A 1 92 ? 18.764 -0.228 -4.497 1.00 88.81 92 ASN A N 1
ATOM 676 C CA . ASN A 1 92 ? 18.745 -1.630 -4.909 1.00 88.81 92 ASN A CA 1
ATOM 677 C C . ASN A 1 92 ? 18.669 -1.816 -6.446 1.00 88.81 92 ASN A C 1
ATOM 679 O O . ASN A 1 92 ? 18.802 -2.940 -6.939 1.00 88.81 92 ASN A O 1
ATOM 683 N N . GLY A 1 93 ? 18.517 -0.724 -7.206 1.00 88.94 93 GLY A N 1
ATOM 684 C CA . GLY A 1 93 ? 18.390 -0.698 -8.664 1.00 88.94 93 GLY A CA 1
ATOM 685 C C . GLY A 1 93 ? 16.947 -0.713 -9.179 1.00 88.94 93 GLY A C 1
ATOM 686 O O . GLY A 1 93 ? 16.739 -0.836 -10.391 1.00 88.94 93 GLY A O 1
ATOM 687 N N . CYS A 1 94 ? 15.960 -0.602 -8.292 1.00 92.38 94 CYS A N 1
ATOM 688 C CA . CYS A 1 94 ? 14.534 -0.713 -8.576 1.00 92.38 94 CYS A CA 1
ATOM 689 C C . CYS A 1 94 ? 13.831 0.593 -8.225 1.00 92.38 94 CYS A C 1
ATOM 691 O O . CYS A 1 94 ? 14.207 1.300 -7.297 1.00 92.38 94 CYS A O 1
ATOM 693 N N . ASP A 1 95 ? 12.817 0.954 -9.013 1.00 92.44 95 ASP A N 1
ATOM 694 C CA . ASP A 1 95 ? 12.050 2.148 -8.687 1.00 92.44 95 ASP A CA 1
ATOM 695 C C . ASP A 1 95 ? 11.117 1.889 -7.493 1.00 92.44 95 ASP A C 1
ATOM 697 O O . ASP A 1 95 ? 10.662 0.767 -7.256 1.00 92.44 95 ASP A O 1
ATOM 701 N N . VAL A 1 96 ? 10.766 2.961 -6.780 1.00 91.81 96 VAL A N 1
ATOM 702 C CA . VAL A 1 96 ? 9.857 2.918 -5.621 1.00 91.81 96 VAL A CA 1
ATOM 703 C C . VAL A 1 96 ? 8.549 2.187 -5.933 1.00 91.81 96 VAL A C 1
ATOM 705 O O . VAL A 1 96 ? 7.925 1.600 -5.047 1.00 91.81 96 VAL A O 1
ATOM 708 N N . ARG A 1 97 ? 8.068 2.227 -7.180 1.00 91.69 97 ARG A N 1
ATOM 709 C CA . ARG A 1 97 ? 6.856 1.494 -7.543 1.00 91.69 97 ARG A CA 1
ATOM 710 C C . ARG A 1 97 ? 7.098 -0.004 -7.563 1.00 91.69 97 ARG A C 1
ATOM 712 O O . ARG A 1 97 ? 6.223 -0.724 -7.095 1.00 91.69 97 ARG A O 1
ATOM 719 N N . ASP A 1 98 ? 8.178 -0.467 -8.165 1.00 93.88 98 ASP A N 1
ATOM 720 C CA . ASP A 1 98 ? 8.511 -1.882 -8.219 1.00 93.88 98 ASP A CA 1
ATOM 721 C C . ASP A 1 98 ? 8.794 -2.435 -6.812 1.00 93.88 98 ASP A C 1
ATOM 723 O O . ASP A 1 98 ? 8.295 -3.516 -6.494 1.00 93.88 98 ASP A O 1
ATOM 727 N N . ASP A 1 99 ? 9.386 -1.639 -5.917 1.00 93.12 99 ASP A N 1
ATOM 728 C CA . ASP A 1 99 ? 9.528 -1.993 -4.496 1.00 93.12 99 ASP A CA 1
ATOM 729 C C . ASP A 1 99 ? 8.173 -2.165 -3.795 1.00 93.12 99 ASP A C 1
ATOM 731 O O . ASP A 1 99 ? 7.911 -3.170 -3.131 1.00 93.12 99 ASP A O 1
ATOM 735 N N . VAL A 1 100 ? 7.262 -1.199 -3.962 1.00 92.38 100 VAL A N 1
ATOM 736 C CA . VAL A 1 100 ? 5.921 -1.266 -3.357 1.00 92.38 100 VAL A CA 1
ATOM 737 C C . VAL A 1 100 ? 5.107 -2.419 -3.944 1.00 92.38 100 VAL A C 1
ATOM 739 O O . VAL A 1 100 ? 4.387 -3.094 -3.210 1.00 92.38 100 VAL A O 1
ATOM 742 N N . LEU A 1 101 ? 5.219 -2.680 -5.250 1.00 93.94 101 LEU A N 1
ATOM 743 C CA . LEU A 1 101 ? 4.551 -3.818 -5.884 1.00 93.94 101 LEU A CA 1
ATOM 744 C C . LEU A 1 101 ? 5.095 -5.144 -5.352 1.00 93.94 101 LEU A C 1
ATOM 746 O O . LEU A 1 101 ? 4.301 -6.033 -5.063 1.00 93.94 101 LEU A O 1
ATOM 750 N N . ALA A 1 102 ? 6.411 -5.276 -5.191 1.00 94.44 102 ALA A N 1
ATOM 751 C CA . ALA A 1 102 ? 7.019 -6.477 -4.631 1.00 94.44 102 ALA A CA 1
ATOM 752 C C . ALA A 1 102 ? 6.638 -6.699 -3.156 1.00 94.44 102 ALA A C 1
ATOM 754 O O . ALA A 1 102 ? 6.521 -7.842 -2.722 1.00 94.44 102 ALA A O 1
ATOM 755 N N . ARG A 1 103 ? 6.417 -5.619 -2.395 1.00 94.25 103 ARG A N 1
ATOM 756 C CA . ARG A 1 103 ? 6.002 -5.671 -0.986 1.00 94.25 103 ARG A CA 1
ATOM 757 C C . ARG A 1 103 ? 4.529 -6.046 -0.806 1.00 94.25 103 ARG A C 1
ATOM 759 O O . ARG A 1 103 ? 4.211 -6.842 0.073 1.00 94.25 103 ARG A O 1
ATOM 766 N N . ASP A 1 104 ? 3.642 -5.424 -1.583 1.00 94.88 104 ASP A N 1
ATOM 767 C CA . ASP A 1 104 ? 2.194 -5.465 -1.327 1.00 94.88 104 ASP A CA 1
ATOM 768 C C . ASP A 1 104 ? 1.451 -6.525 -2.151 1.00 94.88 104 ASP A C 1
ATOM 770 O O . ASP A 1 104 ? 0.326 -6.893 -1.802 1.00 94.88 104 ASP A O 1
ATOM 774 N N . LEU A 1 105 ? 2.033 -7.003 -3.256 1.00 95.19 105 LEU A N 1
ATOM 775 C CA . LEU A 1 105 ? 1.419 -8.052 -4.066 1.00 95.19 105 LEU A CA 1
ATOM 776 C C . LEU A 1 105 ? 1.757 -9.450 -3.546 1.00 95.19 105 LEU A C 1
ATOM 778 O O . LEU A 1 105 ? 2.818 -9.716 -2.991 1.00 95.19 105 LEU A O 1
ATOM 782 N N . THR A 1 106 ? 0.847 -10.374 -3.814 1.00 96.19 106 THR A N 1
ATOM 783 C CA . THR A 1 106 ? 1.049 -11.818 -3.710 1.00 96.19 106 THR A CA 1
ATOM 784 C C . THR A 1 106 ? 1.028 -12.447 -5.103 1.00 96.19 106 THR A C 1
ATOM 786 O O . THR A 1 106 ? 0.681 -11.781 -6.083 1.00 96.19 106 THR A O 1
ATOM 789 N N . ASP A 1 107 ? 1.437 -13.714 -5.219 1.00 95.50 107 ASP A N 1
ATOM 790 C CA . ASP A 1 107 ? 1.501 -14.443 -6.498 1.00 95.50 107 ASP A CA 1
ATOM 791 C C . ASP A 1 107 ? 2.266 -13.668 -7.594 1.00 95.50 107 ASP A C 1
ATOM 793 O O . ASP A 1 107 ? 1.830 -13.552 -8.743 1.00 95.50 107 ASP A O 1
ATOM 797 N N . ILE A 1 108 ? 3.396 -13.067 -7.204 1.00 95.50 108 ILE A N 1
ATOM 798 C CA . ILE A 1 108 ? 4.169 -12.149 -8.044 1.00 95.50 108 ILE A CA 1
ATOM 799 C C . ILE A 1 108 ? 4.870 -12.902 -9.177 1.00 95.50 108 ILE A C 1
ATOM 801 O O . ILE A 1 108 ? 5.490 -13.944 -8.974 1.00 95.50 108 ILE A O 1
ATOM 805 N N . THR A 1 109 ? 4.837 -12.321 -10.375 1.00 95.88 109 THR A N 1
ATOM 806 C CA . THR A 1 109 ? 5.704 -12.700 -11.496 1.00 95.88 109 THR A CA 1
ATOM 807 C C . THR A 1 109 ? 6.617 -11.533 -11.844 1.00 95.88 109 THR A C 1
ATOM 809 O O . THR A 1 109 ? 6.143 -10.429 -12.119 1.00 95.88 109 THR A O 1
ATOM 812 N N . TYR A 1 110 ? 7.925 -11.784 -11.835 1.00 95.88 110 TYR A N 1
ATOM 813 C CA . TYR A 1 110 ? 8.943 -10.830 -12.270 1.00 95.88 110 TYR A CA 1
ATOM 814 C C . TYR A 1 110 ? 9.245 -10.990 -13.758 1.00 95.88 110 TYR A C 1
ATOM 816 O O . TYR A 1 110 ? 9.087 -12.073 -14.317 1.00 95.88 110 TYR A O 1
ATOM 824 N N . LYS A 1 111 ? 9.761 -9.925 -14.377 1.00 93.19 111 LYS A N 1
ATOM 825 C CA . LYS A 1 111 ? 10.117 -9.894 -15.804 1.00 93.19 111 LYS A CA 1
ATOM 826 C C . LYS A 1 111 ? 11.089 -11.005 -16.224 1.00 93.19 111 LYS A C 1
ATOM 828 O O . LYS A 1 111 ? 11.015 -11.514 -17.336 1.00 93.19 111 LYS A O 1
ATOM 833 N N . TYR A 1 112 ? 12.037 -11.346 -15.357 1.00 93.69 112 TYR A N 1
ATOM 834 C CA . TYR A 1 112 ? 12.961 -12.470 -15.512 1.00 93.69 112 TYR A CA 1
ATOM 835 C C . TYR A 1 112 ? 13.530 -12.853 -14.139 1.00 93.69 112 TYR A C 1
ATOM 837 O O . TYR A 1 112 ? 13.398 -12.099 -13.173 1.00 93.69 112 TYR A O 1
ATOM 845 N N . ALA A 1 113 ? 14.176 -14.017 -14.043 1.00 91.25 113 ALA A N 1
ATOM 846 C CA . ALA A 1 113 ? 14.802 -14.470 -12.802 1.00 91.25 113 ALA A CA 1
ATOM 847 C C . ALA A 1 113 ? 15.911 -13.499 -12.351 1.00 91.25 113 ALA A C 1
ATOM 849 O O . ALA A 1 113 ? 16.857 -13.251 -13.094 1.00 91.25 113 ALA A O 1
ATOM 850 N N . GLY A 1 114 ? 15.788 -12.946 -11.141 1.00 89.62 114 GLY A N 1
ATOM 851 C CA . GLY A 1 114 ? 16.705 -11.924 -10.617 1.00 89.62 114 GLY A CA 1
ATOM 852 C C . GLY A 1 114 ? 16.360 -10.486 -11.023 1.00 89.62 114 GLY A C 1
ATOM 853 O O . GLY A 1 114 ? 17.103 -9.569 -10.690 1.00 89.62 114 GLY A O 1
ATOM 854 N N . SER A 1 115 ? 15.248 -10.266 -11.730 1.00 91.69 115 SER A N 1
ATOM 855 C CA . SER A 1 115 ? 14.686 -8.927 -11.915 1.00 91.69 115 SER A CA 1
ATOM 856 C C . SER A 1 115 ? 13.883 -8.508 -10.688 1.00 91.69 115 SER A C 1
ATOM 858 O O . SER A 1 115 ? 13.213 -9.339 -10.084 1.00 91.69 115 SER A O 1
ATOM 860 N N . CYS A 1 116 ? 13.860 -7.213 -10.391 1.00 92.00 116 CYS A N 1
ATOM 861 C CA . CYS A 1 116 ? 12.899 -6.619 -9.463 1.00 92.00 116 CYS A CA 1
ATOM 862 C C . CYS A 1 116 ? 11.679 -6.004 -10.154 1.00 92.00 116 CYS A C 1
ATOM 864 O O . CYS A 1 116 ? 10.763 -5.526 -9.494 1.00 92.00 116 CYS A O 1
ATOM 866 N N . VAL A 1 117 ? 11.634 -6.036 -11.488 1.00 93.44 117 VAL A N 1
ATOM 867 C CA . VAL A 1 117 ? 10.512 -5.485 -12.245 1.00 93.44 117 VAL A CA 1
ATOM 868 C C . VAL A 1 117 ? 9.333 -6.447 -12.169 1.00 93.44 117 VAL A C 1
ATOM 870 O O . VAL A 1 117 ? 9.384 -7.547 -12.726 1.00 93.44 117 VAL A O 1
ATOM 873 N N . VAL A 1 118 ? 8.250 -6.016 -1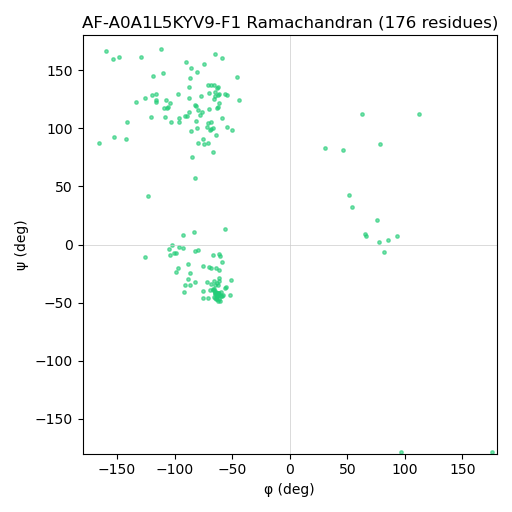1.526 1.00 94.50 118 VAL A N 1
ATOM 874 C CA . VAL A 1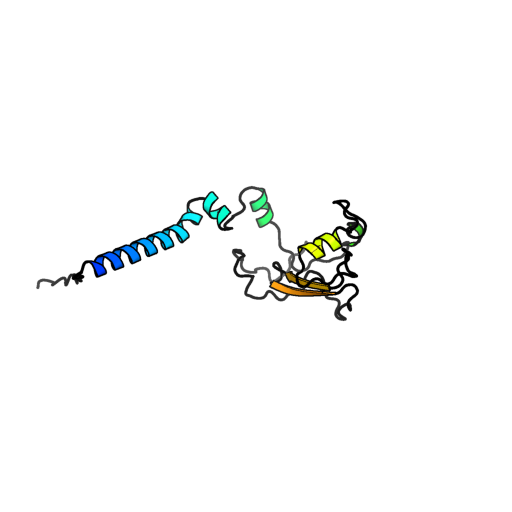 118 ? 7.033 -6.811 -11.339 1.00 94.50 118 VAL A CA 1
ATOM 875 C C . VAL A 1 118 ? 6.143 -6.732 -12.580 1.00 94.50 118 VAL A C 1
ATOM 877 O O . VAL A 1 118 ? 5.690 -5.649 -12.964 1.00 94.50 118 VAL A O 1
ATOM 880 N N . GLU A 1 119 ? 5.851 -7.866 -13.215 1.00 94.75 119 GLU A N 1
ATOM 881 C CA . GLU A 1 119 ? 4.949 -7.963 -14.370 1.00 94.75 119 GLU A CA 1
ATOM 882 C C . GLU A 1 119 ? 3.503 -8.242 -13.974 1.00 94.75 119 GLU A C 1
ATOM 884 O O . GLU A 1 119 ? 2.594 -7.623 -14.532 1.00 94.75 119 GLU A O 1
ATOM 889 N N . SER A 1 120 ? 3.273 -9.114 -12.995 1.00 93.50 120 SER A N 1
ATOM 890 C CA . SER A 1 120 ? 1.931 -9.415 -12.498 1.00 93.50 120 SER A CA 1
ATOM 891 C C . SER A 1 120 ? 1.916 -9.774 -11.018 1.00 93.50 120 SER A C 1
ATOM 893 O O . SER A 1 120 ? 2.945 -10.134 -10.454 1.00 93.50 120 SER A O 1
ATOM 895 N N . GLY A 1 121 ? 0.740 -9.689 -10.403 1.00 93.25 121 GLY A N 1
ATOM 896 C CA . GLY A 1 121 ? 0.487 -10.175 -9.047 1.00 93.25 121 GLY A CA 1
ATOM 897 C C . GLY A 1 121 ? -0.927 -9.837 -8.585 1.00 93.25 121 GLY A C 1
ATOM 898 O O . GLY A 1 121 ? -1.712 -9.236 -9.324 1.00 93.25 121 GLY A O 1
ATOM 899 N N . THR A 1 122 ? -1.260 -10.209 -7.358 1.00 93.44 122 THR A N 1
ATOM 900 C CA . THR A 1 122 ? -2.588 -10.021 -6.773 1.00 93.44 122 THR A CA 1
ATOM 901 C C . THR A 1 122 ? -2.498 -9.148 -5.529 1.00 93.44 122 THR A C 1
ATOM 903 O O . THR A 1 122 ? -1.708 -9.405 -4.632 1.00 93.44 122 THR A O 1
ATOM 906 N N . LEU A 1 123 ? -3.323 -8.105 -5.464 1.00 93.12 123 LEU A N 1
ATOM 907 C CA . LEU A 1 123 ? -3.463 -7.243 -4.297 1.00 93.12 123 LEU A CA 1
ATOM 908 C C . LEU A 1 123 ? -4.796 -7.526 -3.610 1.00 93.12 123 LEU A C 1
ATOM 910 O O . LEU A 1 123 ? -5.856 -7.381 -4.224 1.00 93.12 123 LEU A O 1
ATOM 914 N N . ALA A 1 124 ? -4.750 -7.856 -2.325 1.00 91.12 124 ALA A N 1
ATOM 915 C CA . ALA A 1 124 ? -5.915 -7.776 -1.455 1.00 91.12 124 ALA A CA 1
ATOM 916 C C . ALA A 1 124 ? -6.007 -6.346 -0.900 1.00 91.12 124 ALA A C 1
ATOM 918 O O . ALA A 1 124 ? -5.298 -6.005 0.039 1.00 91.12 124 ALA A O 1
ATOM 919 N N . ASP A 1 125 ? -6.839 -5.493 -1.505 1.00 84.88 125 ASP A N 1
ATOM 920 C CA . ASP A 1 125 ? -6.925 -4.075 -1.141 1.00 84.88 125 ASP A CA 1
ATOM 921 C C . ASP A 1 125 ? -7.749 -3.886 0.152 1.00 84.88 125 ASP A C 1
ATOM 923 O O . ASP A 1 125 ? -8.976 -4.064 0.120 1.00 84.88 125 ASP A O 1
ATOM 927 N N . PRO A 1 126 ? -7.127 -3.481 1.279 1.00 82.56 126 PRO A N 1
ATOM 928 C CA . PRO A 1 126 ? -7.829 -3.308 2.549 1.00 82.56 126 PRO A CA 1
ATOM 929 C C . PRO A 1 126 ? -8.779 -2.101 2.546 1.00 82.56 126 PRO A C 1
ATOM 931 O O . PRO A 1 126 ? -9.698 -2.046 3.362 1.00 82.56 126 PRO A O 1
ATOM 934 N N . TYR A 1 127 ? -8.603 -1.143 1.631 1.00 79.50 127 TYR A N 1
ATOM 935 C CA . TYR A 1 127 ? -9.393 0.090 1.584 1.00 79.50 127 TYR A CA 1
ATOM 936 C C . TYR A 1 127 ? -10.689 -0.077 0.799 1.00 79.50 127 TYR A C 1
ATOM 938 O O . TYR A 1 127 ? -11.711 0.524 1.138 1.00 79.50 127 TYR A O 1
ATOM 946 N N . THR A 1 128 ? -10.665 -0.891 -0.257 1.00 78.19 128 THR A N 1
ATOM 947 C CA . THR A 1 128 ? -11.859 -1.165 -1.069 1.00 78.19 128 THR A CA 1
ATOM 948 C C . THR A 1 128 ? -12.474 -2.539 -0.811 1.00 78.19 128 THR A C 1
ATOM 950 O O . THR A 1 128 ? -13.583 -2.790 -1.294 1.00 78.19 128 THR A O 1
ATOM 953 N N . ALA A 1 129 ? -11.793 -3.403 -0.046 1.00 83.69 129 ALA A N 1
ATOM 954 C CA . ALA A 1 129 ? -12.133 -4.813 0.153 1.00 83.69 129 ALA A CA 1
ATOM 955 C C . ALA A 1 129 ? -12.273 -5.583 -1.178 1.00 83.69 129 ALA A C 1
ATOM 957 O O . ALA A 1 129 ? -13.103 -6.486 -1.308 1.00 83.69 129 ALA A O 1
ATOM 958 N N . GLN A 1 130 ? -11.501 -5.187 -2.195 1.00 84.31 130 GLN A N 1
ATOM 959 C CA . GLN A 1 130 ? -11.467 -5.834 -3.506 1.00 84.31 130 GLN A CA 1
ATOM 960 C C . GLN A 1 130 ? -10.143 -6.559 -3.715 1.00 84.31 130 GLN A C 1
ATOM 962 O O . GLN A 1 130 ? -9.087 -6.101 -3.287 1.00 84.31 130 GLN A O 1
ATOM 967 N N . THR A 1 131 ? -10.202 -7.661 -4.454 1.00 87.25 131 THR A N 1
ATOM 968 C CA . THR A 1 131 ? -9.012 -8.297 -5.014 1.00 87.25 131 THR A CA 1
ATOM 969 C C . THR A 1 131 ? -8.705 -7.666 -6.367 1.00 87.25 131 THR A C 1
ATOM 971 O O . THR A 1 131 ? -9.574 -7.600 -7.242 1.00 87.25 131 THR A O 1
ATOM 974 N N . ILE A 1 132 ? -7.479 -7.183 -6.543 1.00 86.44 132 ILE A N 1
ATOM 975 C CA . ILE A 1 132 ? -7.015 -6.523 -7.763 1.00 86.44 132 ILE A CA 1
ATOM 976 C C . ILE A 1 132 ? -5.897 -7.365 -8.370 1.00 86.44 132 ILE A C 1
ATOM 978 O O . ILE A 1 132 ? -4.871 -7.579 -7.737 1.00 86.44 132 ILE A O 1
ATOM 982 N N . HIS A 1 133 ? -6.068 -7.793 -9.618 1.00 89.94 133 HIS A N 1
ATOM 983 C CA . HIS A 1 133 ? -5.001 -8.444 -10.375 1.00 89.94 133 HIS A CA 1
ATOM 984 C C . HIS A 1 133 ? -4.193 -7.385 -11.128 1.00 89.94 133 HIS A C 1
ATOM 986 O O . HIS A 1 133 ? -4.693 -6.745 -12.058 1.00 89.94 133 HIS A O 1
ATOM 992 N N . PHE A 1 134 ? -2.954 -7.172 -10.695 1.00 89.56 134 PHE A N 1
ATOM 993 C CA . PHE A 1 134 ? -1.998 -6.302 -11.361 1.00 89.56 134 PHE A CA 1
ATOM 994 C C . PHE A 1 134 ? -1.439 -7.024 -12.595 1.00 89.56 134 PHE A C 1
ATOM 996 O O . PHE A 1 134 ? -0.940 -8.138 -12.485 1.00 89.56 134 PHE A O 1
ATOM 1003 N N . VAL A 1 135 ? -1.488 -6.370 -13.760 1.00 91.06 135 VAL A N 1
ATOM 1004 C CA . VAL A 1 135 ? -0.732 -6.751 -14.962 1.00 91.06 135 VAL A CA 1
ATOM 1005 C C . VAL A 1 135 ? -0.082 -5.503 -15.556 1.00 91.06 135 VAL A C 1
ATOM 1007 O O . VAL A 1 135 ? -0.764 -4.528 -15.898 1.00 91.06 135 VAL A O 1
ATOM 1010 N N . ARG A 1 136 ? 1.243 -5.511 -15.695 1.00 87.94 136 ARG A N 1
ATOM 1011 C CA . ARG A 1 136 ? 2.015 -4.412 -16.279 1.00 87.94 136 ARG A CA 1
ATOM 1012 C C . ARG A 1 136 ? 1.593 -4.199 -17.732 1.00 87.94 136 ARG A C 1
ATOM 1014 O O . ARG A 1 136 ? 1.523 -5.132 -18.517 1.00 87.94 136 ARG A O 1
ATOM 1021 N N . GLY A 1 137 ? 1.276 -2.952 -18.085 1.00 80.25 137 GLY A N 1
ATOM 1022 C CA . GLY A 1 137 ? 0.827 -2.606 -19.440 1.00 80.25 137 GLY A CA 1
ATOM 1023 C C . GLY A 1 137 ? -0.534 -3.194 -19.845 1.00 80.25 137 GLY A C 1
ATOM 1024 O O . GLY A 1 137 ? -0.922 -3.043 -21.001 1.00 80.25 137 GLY A O 1
ATOM 1025 N N . GLY A 1 138 ? -1.265 -3.833 -18.920 1.00 69.44 138 GLY A N 1
ATOM 1026 C CA . GLY A 1 138 ? -2.554 -4.466 -19.191 1.00 69.44 138 GLY A CA 1
ATOM 1027 C C . GLY A 1 138 ? -3.621 -3.498 -19.731 1.00 69.44 138 GLY A C 1
ATOM 1028 O O . GLY A 1 138 ? -3.508 -2.276 -19.566 1.00 69.44 138 GLY A O 1
ATOM 1029 N N . PRO A 1 139 ? -4.674 -4.028 -20.384 1.00 48.47 139 PRO A N 1
ATOM 1030 C CA . PRO A 1 139 ? -5.672 -3.220 -21.070 1.00 48.47 139 PRO A CA 1
ATOM 1031 C C . PRO A 1 139 ? -6.320 -2.202 -20.128 1.00 48.47 139 PRO A C 1
ATOM 1033 O O . PRO A 1 139 ? -6.816 -2.525 -19.047 1.00 48.47 139 PRO A O 1
ATOM 1036 N N . ARG A 1 140 ? -6.351 -0.943 -20.573 1.00 49.09 140 ARG A N 1
ATOM 1037 C CA . ARG A 1 140 ? -7.140 0.108 -19.925 1.00 49.09 140 ARG A CA 1
ATOM 1038 C C . ARG A 1 140 ? -8.616 -0.262 -20.086 1.00 49.09 140 ARG A C 1
ATOM 1040 O O . ARG A 1 140 ? -9.074 -0.481 -21.205 1.00 49.09 140 ARG A O 1
ATOM 1047 N N . SER A 1 141 ? -9.369 -0.337 -18.991 1.00 39.72 141 SER A N 1
ATOM 1048 C CA . SER A 1 141 ? -10.823 -0.531 -19.062 1.00 39.72 141 SER A CA 1
ATOM 1049 C C . SER A 1 141 ? -11.463 0.553 -19.948 1.00 39.72 141 SER A C 1
ATOM 1051 O O . SER A 1 141 ? -11.224 1.739 -19.738 1.00 39.72 141 SER A O 1
ATOM 1053 N N . ARG A 1 142 ? -12.284 0.137 -20.928 1.00 34.62 142 ARG A N 1
ATOM 1054 C CA . ARG A 1 142 ? -12.983 0.984 -21.929 1.00 34.62 142 ARG A CA 1
ATOM 1055 C C . ARG A 1 142 ? -14.055 1.916 -21.358 1.00 34.62 142 ARG A C 1
ATOM 1057 O O . ARG A 1 142 ? -14.572 2.754 -22.084 1.00 34.62 142 ARG A O 1
ATOM 1064 N N . ASN A 1 143 ? -14.393 1.773 -20.085 1.00 34.88 143 ASN A N 1
ATOM 1065 C CA . ASN A 1 143 ? -15.165 2.766 -19.355 1.00 34.88 143 ASN A CA 1
ATOM 1066 C C . ASN A 1 143 ? -14.168 3.502 -18.464 1.00 34.88 143 ASN A C 1
ATOM 1068 O O . ASN A 1 143 ? -13.491 2.828 -17.687 1.00 34.88 143 ASN A O 1
ATOM 1072 N N . GLY A 1 144 ? -14.052 4.826 -18.597 1.00 34.12 144 GLY A N 1
ATOM 1073 C CA . GLY A 1 144 ? -13.012 5.690 -18.007 1.00 34.12 144 GLY A CA 1
ATOM 1074 C C . GLY A 1 144 ? -12.846 5.652 -16.477 1.00 34.12 144 GLY A C 1
ATOM 1075 O O . GLY A 1 144 ? -12.156 6.489 -15.907 1.00 34.12 144 GLY A O 1
ATOM 1076 N N . SER A 1 145 ? -13.431 4.678 -15.786 1.00 33.50 145 SER A N 1
ATOM 1077 C CA . SER A 1 145 ? -13.013 4.233 -14.465 1.00 33.50 145 SER A CA 1
ATOM 1078 C C . SER A 1 145 ? -11.646 3.543 -14.551 1.00 33.50 145 SER A C 1
ATOM 1080 O O . SER A 1 145 ? -11.531 2.396 -14.998 1.00 33.50 145 SER A O 1
ATOM 1082 N N . ARG A 1 146 ? -10.609 4.245 -14.088 1.00 45.28 146 ARG A N 1
ATOM 1083 C CA . ARG A 1 146 ? -9.316 3.673 -13.698 1.00 45.28 146 ARG A CA 1
ATOM 1084 C C . ARG A 1 146 ? -9.567 2.497 -12.745 1.00 45.28 146 ARG A C 1
ATOM 1086 O O . ARG A 1 146 ? -9.763 2.699 -11.556 1.00 45.28 146 ARG A O 1
ATOM 1093 N N . ARG A 1 147 ? -9.551 1.253 -13.232 1.00 42.06 147 ARG A N 1
ATOM 1094 C CA . ARG A 1 147 ? -9.417 0.072 -12.358 1.00 42.06 147 ARG A CA 1
ATOM 1095 C C . ARG A 1 147 ? -7.937 -0.134 -12.044 1.00 42.06 147 ARG A C 1
ATOM 1097 O O . ARG A 1 147 ? -7.343 -1.135 -12.403 1.00 42.06 147 ARG A O 1
ATOM 1104 N N . TRP A 1 148 ? -7.354 0.908 -11.474 1.00 42.16 148 TRP A N 1
ATOM 1105 C CA . TRP A 1 148 ? -6.001 0.991 -10.960 1.00 42.16 148 TRP A CA 1
ATOM 1106 C C . TRP A 1 148 ? -6.090 2.045 -9.868 1.00 42.16 148 TRP A C 1
ATOM 1108 O O . TRP A 1 148 ? -6.022 3.234 -10.166 1.00 42.16 148 TRP A O 1
ATOM 1118 N N . TRP A 1 149 ? -6.328 1.559 -8.648 1.00 40.72 149 TRP A N 1
ATOM 1119 C CA . TRP A 1 149 ? -6.527 2.314 -7.411 1.00 40.72 149 TRP A CA 1
ATOM 1120 C C . TRP A 1 149 ? -7.763 3.241 -7.432 1.00 40.72 149 TRP A C 1
ATOM 1122 O O . TRP A 1 149 ? -7.833 4.228 -8.155 1.00 40.72 149 TRP A O 1
ATOM 1132 N N . VAL A 1 150 ? -8.752 2.891 -6.601 1.00 35.88 150 VAL A N 1
ATOM 1133 C CA . VAL A 1 150 ? -10.075 3.529 -6.414 1.00 35.88 150 VAL A CA 1
ATOM 1134 C C . VAL A 1 150 ? -11.127 3.199 -7.488 1.00 35.88 150 VAL A C 1
ATOM 1136 O O . VAL A 1 150 ? -11.382 3.938 -8.438 1.00 35.88 150 VAL A O 1
ATOM 1139 N N . ALA A 1 151 ? -11.835 2.085 -7.269 1.00 32.34 151 ALA A N 1
ATOM 1140 C CA . ALA A 1 151 ? -13.108 1.816 -7.925 1.00 32.34 151 ALA A CA 1
ATOM 1141 C C . ALA A 1 151 ? -14.196 2.760 -7.381 1.00 32.34 151 ALA A C 1
ATOM 1143 O O . ALA A 1 151 ? -14.584 2.710 -6.214 1.00 32.34 151 ALA A O 1
ATOM 1144 N N . SER A 1 152 ? -14.712 3.597 -8.275 1.00 36.94 152 SER A N 1
ATOM 1145 C CA . SER A 1 152 ? -15.898 4.431 -8.111 1.00 36.94 152 SER A CA 1
ATOM 1146 C C . SER A 1 152 ? -17.077 3.691 -7.462 1.00 36.94 152 SER A C 1
ATOM 1148 O O . SER A 1 152 ? 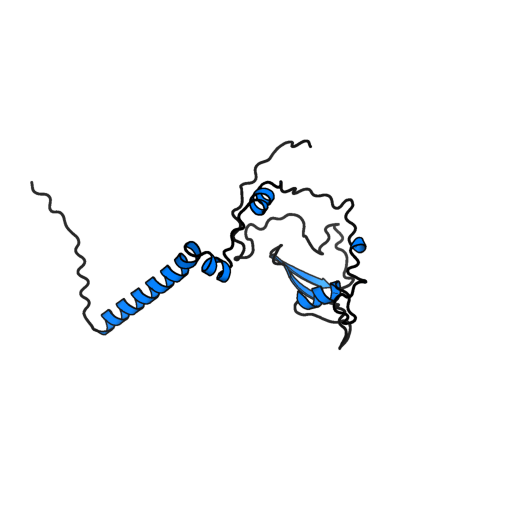-17.556 2.684 -7.987 1.00 36.94 152 SER A O 1
ATOM 1150 N N . ARG A 1 153 ? -17.569 4.261 -6.356 1.00 47.06 153 ARG A N 1
ATOM 1151 C CA . ARG A 1 153 ? -18.943 4.200 -5.824 1.00 47.06 153 ARG A CA 1
ATOM 1152 C C . ARG A 1 153 ? -19.738 2.920 -6.125 1.00 47.06 153 ARG A C 1
ATOM 1154 O O . ARG A 1 153 ? -20.652 2.915 -6.941 1.00 47.06 153 ARG A O 1
ATOM 1161 N N . ARG A 1 154 ? -19.521 1.892 -5.305 1.00 38.34 154 ARG A N 1
ATOM 1162 C CA . ARG A 1 154 ? -20.612 1.223 -4.574 1.00 38.34 154 ARG A CA 1
ATOM 1163 C C . ARG A 1 154 ? -20.084 0.884 -3.191 1.00 38.34 154 ARG A C 1
ATOM 1165 O O . ARG A 1 154 ? -19.298 -0.043 -3.042 1.00 38.34 154 ARG A O 1
ATOM 1172 N N . ARG A 1 155 ? -20.518 1.648 -2.187 1.00 40.09 155 ARG A N 1
ATOM 1173 C CA . ARG A 1 155 ? -20.335 1.309 -0.775 1.00 40.09 155 ARG A CA 1
ATOM 1174 C C . ARG A 1 155 ? -20.920 -0.091 -0.571 1.00 40.09 155 ARG A C 1
ATOM 1176 O O . ARG A 1 155 ? -22.140 -0.243 -0.530 1.00 40.09 155 ARG A O 1
ATOM 1183 N N . LYS A 1 156 ? -20.078 -1.125 -0.515 1.00 39.84 156 LYS A N 1
ATOM 1184 C CA . LYS A 1 156 ? -20.505 -2.424 0.007 1.00 39.84 156 LYS A CA 1
ATOM 1185 C C . LYS A 1 156 ? -20.889 -2.191 1.476 1.00 39.84 156 LYS A C 1
ATOM 1187 O O . LYS A 1 156 ? -20.175 -1.469 2.175 1.00 39.84 156 LYS A O 1
ATOM 1192 N N . PRO A 1 157 ? -22.021 -2.733 1.952 1.00 42.53 157 PRO A N 1
ATOM 1193 C CA . PRO A 1 157 ? -22.437 -2.535 3.338 1.00 42.53 157 PRO A CA 1
ATOM 1194 C C . PRO A 1 157 ? -21.427 -3.092 4.357 1.00 42.53 157 PRO A C 1
ATOM 1196 O O . PRO A 1 157 ? -21.355 -2.568 5.469 1.00 42.53 157 PRO A O 1
ATOM 1199 N N . ASN A 1 158 ? -20.572 -4.040 3.962 1.00 40.25 158 ASN A N 1
ATOM 1200 C CA . ASN A 1 158 ? -19.578 -4.642 4.846 1.00 40.25 158 ASN A CA 1
ATOM 1201 C C . ASN A 1 158 ? -18.152 -4.187 4.491 1.00 40.25 158 ASN A C 1
ATOM 1203 O O . ASN A 1 158 ? -17.655 -4.587 3.438 1.00 40.25 158 ASN A O 1
ATOM 1207 N N . PRO A 1 159 ? -17.501 -3.354 5.326 1.00 43.06 159 PRO A N 1
ATOM 1208 C CA . PRO A 1 159 ? -16.045 -3.255 5.341 1.00 43.06 159 PRO A CA 1
ATOM 1209 C C . PRO A 1 159 ? -15.438 -4.587 5.804 1.00 43.06 159 PRO A C 1
ATOM 1211 O O . PRO A 1 159 ? -16.145 -5.423 6.379 1.00 43.06 159 PRO A O 1
ATOM 1214 N N . SER A 1 160 ? -14.139 -4.766 5.554 1.00 43.62 160 SER A N 1
ATOM 1215 C CA . SER A 1 160 ? -13.338 -5.822 6.180 1.00 43.62 160 SER A CA 1
ATOM 1216 C C . SER A 1 160 ? -13.615 -5.869 7.695 1.00 43.62 160 SER A C 1
ATOM 1218 O O . SER A 1 160 ? -13.881 -4.814 8.285 1.00 43.62 160 SER A O 1
ATOM 1220 N N . PRO A 1 161 ? -13.635 -7.059 8.332 1.00 48.12 161 PRO A N 1
ATOM 1221 C CA . PRO A 1 161 ? -14.157 -7.236 9.696 1.00 48.12 161 PRO A CA 1
ATOM 1222 C C . PRO A 1 161 ? -13.438 -6.423 10.786 1.00 48.12 161 PRO A C 1
ATOM 1224 O O . PRO A 1 161 ? -13.900 -6.383 11.923 1.00 48.12 161 PRO A O 1
ATOM 1227 N N . ASP A 1 162 ? -12.314 -5.802 10.451 1.00 47.31 162 ASP A N 1
ATOM 1228 C CA . ASP A 1 162 ? -11.306 -5.244 11.340 1.00 47.31 162 ASP A CA 1
ATOM 1229 C C . ASP A 1 162 ? -11.310 -3.710 11.447 1.00 47.31 162 ASP A C 1
ATOM 1231 O O . ASP A 1 162 ? -10.567 -3.177 12.263 1.00 47.31 162 ASP A O 1
ATOM 1235 N N . TRP A 1 163 ? -12.145 -2.980 10.696 1.00 41.38 163 TRP A N 1
ATOM 1236 C CA . TRP A 1 163 ? -12.216 -1.510 10.795 1.00 41.38 163 TRP A CA 1
ATOM 1237 C C . TRP A 1 163 ? -13.349 -1.021 11.724 1.00 41.38 163 TRP A C 1
ATOM 1239 O O . TRP A 1 163 ? -14.516 -0.992 11.30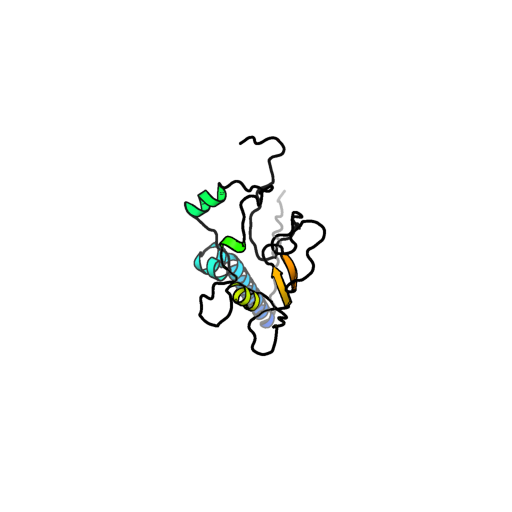6 1.00 41.38 163 TRP A O 1
ATOM 1249 N N . PRO A 1 164 ? -13.064 -0.540 12.957 1.00 42.41 164 PRO A N 1
ATOM 1250 C CA . PRO A 1 164 ? -14.080 -0.013 13.864 1.00 42.41 164 PRO A CA 1
ATOM 1251 C C . PRO A 1 164 ? -14.367 1.467 13.558 1.00 42.41 164 PRO A C 1
ATOM 1253 O O . PRO A 1 164 ? -13.956 2.376 14.273 1.00 42.41 164 PRO A O 1
ATOM 1256 N N . GLY A 1 165 ? -15.098 1.735 12.476 1.00 41.09 165 GLY A N 1
ATOM 1257 C CA . GLY A 1 165 ? -15.546 3.085 12.121 1.00 41.09 165 GLY A CA 1
ATOM 1258 C C . GLY A 1 165 ? -17.019 3.313 12.455 1.00 41.09 165 GLY A C 1
ATOM 1259 O O . GLY A 1 165 ? -17.896 2.856 11.719 1.00 41.09 165 GLY A O 1
ATOM 1260 N N . ARG A 1 166 ? -17.323 4.065 13.525 1.00 40.22 166 ARG A N 1
ATOM 1261 C CA . ARG A 1 166 ? -18.677 4.602 13.767 1.00 40.22 166 ARG A CA 1
ATOM 1262 C C . ARG A 1 166 ? -19.088 5.483 12.585 1.00 40.22 166 ARG A C 1
ATOM 1264 O O . ARG A 1 166 ? -18.573 6.581 12.404 1.00 40.22 166 ARG A O 1
ATOM 1271 N N . ARG A 1 167 ? -20.029 5.004 11.771 1.00 42.97 167 ARG A N 1
ATOM 1272 C CA . ARG A 1 167 ? -20.537 5.737 10.605 1.00 42.97 167 ARG A CA 1
ATOM 1273 C C . ARG A 1 167 ? -21.596 6.748 11.045 1.00 42.97 167 ARG A C 1
ATOM 1275 O O . ARG A 1 167 ? -22.633 6.353 11.570 1.00 42.97 167 ARG A O 1
ATOM 1282 N N . ARG A 1 168 ? -21.355 8.039 10.795 1.00 46.66 168 ARG A N 1
ATOM 1283 C CA . ARG A 1 168 ? -22.398 9.075 10.869 1.00 46.66 168 ARG A CA 1
ATOM 1284 C C . ARG A 1 168 ? -23.413 8.859 9.730 1.00 46.66 168 ARG A C 1
ATOM 1286 O O . ARG A 1 168 ? -22.996 8.522 8.616 1.00 46.66 168 ARG A O 1
ATOM 1293 N N . PRO A 1 169 ? -24.728 8.987 9.982 1.00 37.12 169 PRO A N 1
ATOM 1294 C CA . PRO A 1 169 ? -25.740 8.852 8.942 1.00 37.12 169 PRO A CA 1
ATOM 1295 C C . PRO A 1 169 ? -25.605 9.980 7.914 1.00 37.12 169 PRO A C 1
ATOM 1297 O O . PRO A 1 169 ? -25.376 11.135 8.261 1.00 37.12 169 PRO A O 1
ATOM 1300 N N . ALA A 1 170 ? -25.727 9.611 6.639 1.00 41.66 170 ALA A N 1
ATOM 1301 C CA . ALA A 1 170 ? -25.678 10.527 5.511 1.00 41.66 170 ALA A CA 1
ATOM 1302 C C . ALA A 1 170 ? -26.842 11.521 5.590 1.00 41.66 170 ALA A C 1
ATOM 1304 O O . ALA A 1 170 ? -28.006 11.128 5.508 1.00 41.66 170 ALA A O 1
ATOM 1305 N N . GLY A 1 171 ? -26.523 12.803 5.719 1.00 41.84 171 GLY A N 1
ATOM 1306 C CA . GLY A 1 171 ? -27.496 13.880 5.687 1.00 41.84 171 GLY A CA 1
ATOM 1307 C C . GLY A 1 171 ? -26.915 15.075 4.958 1.00 41.84 171 GLY A C 1
ATOM 1308 O O . GLY A 1 171 ? -26.266 15.888 5.591 1.00 41.84 171 GLY A O 1
ATOM 1309 N N . CYS A 1 172 ? -27.137 15.135 3.644 1.00 37.31 172 CYS A N 1
ATOM 1310 C CA . CYS A 1 172 ? -27.328 16.370 2.880 1.00 37.31 172 CYS A CA 1
ATOM 1311 C C . CYS A 1 172 ? -27.897 15.995 1.503 1.00 37.31 172 CYS A C 1
ATOM 1313 O O . CYS A 1 172 ? -27.174 15.752 0.539 1.00 37.31 172 CYS A O 1
ATOM 1315 N N . ARG A 1 173 ? -29.230 15.895 1.420 1.00 46.12 173 ARG A N 1
ATOM 1316 C CA . ARG A 1 173 ? -29.941 16.070 0.150 1.00 46.12 173 ARG A CA 1
ATOM 1317 C C . ARG A 1 173 ? -30.207 17.566 0.018 1.00 46.12 173 ARG A C 1
ATOM 1319 O O . ARG A 1 173 ? -30.995 18.093 0.792 1.00 46.12 173 ARG A O 1
ATOM 1326 N N . GLY A 1 174 ? -29.584 18.207 -0.965 1.00 38.91 174 GLY A N 1
ATOM 1327 C CA . GLY A 1 174 ? -29.943 19.557 -1.398 1.00 38.91 174 GLY A CA 1
ATOM 1328 C C . GLY A 1 174 ? -28.894 20.625 -1.094 1.00 38.91 174 GLY A C 1
ATOM 1329 O O . GLY A 1 174 ? -28.676 20.980 0.054 1.00 38.91 174 GLY A O 1
ATOM 1330 N N . HIS A 1 175 ? -28.302 21.137 -2.177 1.00 45.56 175 HIS A N 1
ATOM 1331 C CA . HIS A 1 175 ? -27.699 22.464 -2.335 1.00 45.56 175 HIS A CA 1
ATOM 1332 C C . HIS A 1 175 ? -26.768 22.978 -1.220 1.00 45.56 175 HIS A C 1
ATOM 1334 O O . HIS A 1 175 ? -27.134 23.866 -0.457 1.00 45.56 175 HIS A O 1
ATOM 1340 N N . CYS A 1 176 ? -25.506 22.542 -1.243 1.00 36.78 176 CYS A N 1
ATOM 1341 C CA . CYS A 1 176 ? -24.401 23.342 -0.710 1.00 36.78 176 CYS A CA 1
ATOM 1342 C C . CYS A 1 176 ? -23.746 24.092 -1.876 1.00 36.78 176 CYS A C 1
ATOM 1344 O O . CYS A 1 176 ? -23.125 23.484 -2.748 1.00 36.78 176 CYS A O 1
ATOM 1346 N N . ARG A 1 177 ? -23.955 25.409 -1.923 1.00 36.31 177 ARG A N 1
ATOM 1347 C CA . ARG A 1 177 ? -23.132 26.336 -2.705 1.00 36.31 177 ARG A CA 1
ATOM 1348 C C . ARG A 1 177 ? -21.945 26.737 -1.823 1.00 36.31 177 ARG A C 1
ATOM 1350 O O . ARG A 1 177 ? -22.121 26.821 -0.610 1.00 36.31 177 ARG A O 1
ATOM 1357 N N . ILE A 1 178 ? -20.790 26.887 -2.467 1.00 43.66 178 ILE A N 1
ATOM 1358 C CA . ILE A 1 178 ? -19.461 27.153 -1.888 1.00 43.66 178 ILE A CA 1
ATOM 1359 C C . ILE A 1 178 ? -19.484 28.396 -0.997 1.00 43.66 178 ILE A C 1
ATOM 1361 O O . ILE A 1 178 ? -20.130 29.382 -1.422 1.00 43.66 178 ILE A O 1
#

Solvent-accessible surface area (backbone atoms only — not comparable to full-atom values): 11917 Å² total; per-residue (Å²): 141,81,86,82,80,79,78,83,74,81,77,79,79,82,85,46,73,67,57,52,50,52,52,51,51,52,50,53,51,51,50,52,52,51,46,69,68,46,45,44,78,76,32,71,67,52,7,51,75,72,70,54,72,79,81,70,58,72,70,38,54,52,60,72,66,58,80,86,73,92,77,75,74,68,79,91,68,63,77,74,82,68,44,48,82,77,39,48,90,85,71,85,85,46,29,48,50,33,52,50,48,66,69,63,36,41,84,69,37,50,77,44,96,91,48,66,50,62,40,33,25,38,31,79,37,82,88,77,69,43,81,44,78,48,51,65,90,51,84,76,61,92,56,89,62,52,90,65,80,70,78,79,89,72,86,64,93,70,69,60,98,82,70,91,70,89,77,78,81,92,82,81,88,75,89,84,78,134

Foldseek 3Di:
DDDDDPPPPPPPCQPDPVSVVVVVVVVVVVVVVVCLVCVLVPDVVSCVVVVNDDDDDDVNVVVVPDDDDLDDDCVPDDPVVVVQQPDDPPPPPGGNVLVVCVVAWDPWDAPDVPHSHTQWGWGCDLVQNDIQIDGVVDDQPPPPPPPPPDDDDDPDVDHDPNDPDDDDDDDDDDDDDD

pLDDT: mean 73.08, std 20.71, range [32.34, 96.19]